Protein AF-A0A3D5VCU4-F1 (afdb_monomer)

Solvent-accessible surface area (backbone atoms only — not comparable to full-atom values): 13971 Å² total; per-residue (Å²): 112,72,67,62,52,52,52,50,52,54,56,55,57,62,71,76,66,79,78,49,64,83,42,97,85,42,53,58,38,74,48,71,32,45,33,72,67,22,49,75,59,75,72,42,60,50,18,47,70,82,64,85,80,72,55,58,75,14,35,11,47,51,47,65,53,83,53,76,45,77,50,71,52,77,46,78,54,74,47,79,48,79,52,101,89,47,69,33,55,25,77,38,75,40,63,43,30,40,23,40,36,43,50,55,90,55,37,26,41,34,41,34,38,20,34,30,33,34,30,48,44,44,41,74,46,83,46,76,49,68,50,100,84,69,52,75,44,48,31,39,42,37,43,37,35,46,31,41,29,34,35,39,32,47,34,38,13,38,51,45,97,84,52,18,35,15,38,26,48,30,37,38,44,32,42,38,38,41,38,41,36,39,46,50,80,57,102,59,88,57,48,43,40,36,38,40,34,42,32,47,35,69,40,46,33,38,17,37,25,45,76,57,94,52,37,23,34,14,39,23,42,33,52,60,28,62,18,24,39,44,37,40,39,41,52,75,49,91,90,66,66,70,49,72,50,78,39,86,64,76,43,72,48,70,59,44,80,46,78,34,73,34,75,57,88,71,135

Sequence (267 aa):
MKIKMILLLTCLATLLGANSIFSYQGLPMANYGYDVYSVGMGSSGSADFFRINTNYTNPAVATNINKVIFSTSLAFGYQWYESENNSYRDDGLTFPYFTFAFPINNHKFGFSFNTYLSGNLESSVDKSWEDQQGNSYNFVETSKISSNIYRADIFYAYKNPIVNFGIAGNYYLGHRTSYWETEFEEELLNNKYESEKEFKNPGLTVGLSKKWDKISVGLSYAIKTDLNGEYSFKYNHEPYEDIIGEDSKLFTVPARYNASLTYKINE

Nearest PDB structures (foldseek):
  6i7s-assembly1_G  TM=3.243E-01  e=6.946E-02  Homo sapiens
  6i7s-assembly2_H  TM=3.162E-01  e=1.290E-01  Homo sapiens
  3qlb-assembly1_A  TM=3.083E-01  e=9.089E-01  Pseudomonas fluorescens
  3qlb-assembly2_B  TM=3.085E-01  e=3.288E+00  Pseudomonas fluorescens
  6zm1-assembly1_B  TM=2.924E-01  e=2.356E+00  Bacteroides thetaiotaomicron VPI-5482

Secondary structure (DSSP, 8-state):
-HHHHHHHHHHHHHHT----TTSTT--SEE-TT--HHHHHTTS--TT-SS------SSGGGGGG--S-EEEEEEE--EEEEEETTEEEEEE--EEEEEEEEEEETTEEEEEEEEEEEEEEEEEEEEEEEE-TTS-EEEEEEEEEEEEEEEEEEEEEEE--SS-EEEEEEEEEEEEEEEEEEEEESSSS--EEEEEEEEEEEEEEEEEEEEEETTEEEEEEEE--EEEEEEEEEEESSTT---EEEEEEEEEEEPPEEEEEEEE----

Structure (mmCIF, N/CA/C/O backbone):
data_AF-A0A3D5VCU4-F1
#
_entry.id   AF-A0A3D5VCU4-F1
#
loop_
_atom_site.group_PDB
_atom_site.id
_atom_site.type_symbol
_atom_site.label_atom_id
_atom_site.label_alt_id
_atom_site.label_comp_id
_atom_site.label_asym_id
_atom_site.label_entity_id
_atom_site.label_seq_id
_atom_site.pdbx_PDB_ins_code
_atom_site.Cartn_x
_atom_site.Cartn_y
_atom_site.Cartn_z
_atom_site.occupancy
_atom_site.B_iso_or_equiv
_atom_site.auth_seq_id
_atom_site.auth_comp_id
_atom_site.auth_asym_id
_atom_site.auth_atom_id
_atom_site.pdbx_PDB_model_num
ATOM 1 N N . MET A 1 1 ? 1.877 28.081 24.795 1.00 51.22 1 MET A N 1
ATOM 2 C CA . MET A 1 1 ? 3.058 27.204 24.603 1.00 51.22 1 MET A CA 1
ATOM 3 C C . MET A 1 1 ? 2.696 25.842 24.003 1.00 51.22 1 MET A C 1
ATOM 5 O O . MET A 1 1 ? 3.266 25.493 22.983 1.00 51.22 1 MET A O 1
ATOM 9 N N . LYS A 1 2 ? 1.701 25.118 24.548 1.00 55.91 2 LYS A N 1
ATOM 10 C CA . LYS A 1 2 ? 1.285 23.779 24.071 1.00 55.91 2 LYS A CA 1
ATOM 11 C C . LYS A 1 2 ? 0.894 23.710 22.579 1.00 55.91 2 LYS A C 1
ATOM 13 O O . LYS A 1 2 ? 1.370 22.831 21.878 1.00 55.91 2 LYS A O 1
ATOM 18 N N . ILE A 1 3 ? 0.120 24.679 22.075 1.00 71.06 3 ILE A N 1
ATOM 19 C CA . ILE A 1 3 ? -0.305 24.734 20.657 1.00 71.06 3 ILE A CA 1
ATOM 20 C C . ILE A 1 3 ? 0.879 24.944 19.700 1.00 71.06 3 ILE A C 1
ATOM 22 O O . ILE A 1 3 ? 0.951 24.291 18.667 1.00 71.06 3 ILE A O 1
ATOM 26 N N . LYS A 1 4 ? 1.844 25.800 20.067 1.00 74.06 4 LYS A N 1
ATOM 27 C CA . LYS A 1 4 ? 3.036 26.067 19.244 1.00 74.06 4 LYS A CA 1
ATOM 28 C C . LYS A 1 4 ? 3.923 24.824 19.101 1.00 74.06 4 LYS A C 1
ATOM 30 O O . LYS A 1 4 ? 4.483 24.601 18.039 1.00 74.06 4 LYS A O 1
ATOM 35 N N . MET A 1 5 ? 4.013 24.008 20.152 1.00 73.25 5 MET A N 1
ATOM 36 C CA . MET A 1 5 ? 4.790 22.766 20.144 1.00 73.25 5 MET A CA 1
ATOM 37 C C . MET A 1 5 ? 4.110 21.661 19.324 1.00 73.25 5 MET A C 1
ATOM 39 O O . MET A 1 5 ? 4.791 20.944 18.602 1.00 73.25 5 MET A O 1
ATOM 43 N N . ILE A 1 6 ? 2.775 21.562 19.386 1.00 74.31 6 ILE A N 1
ATOM 44 C CA . ILE A 1 6 ? 1.999 20.647 18.533 1.00 74.31 6 ILE A CA 1
ATOM 45 C C . ILE A 1 6 ? 2.172 21.034 17.062 1.00 74.31 6 ILE A C 1
ATOM 47 O O . ILE A 1 6 ? 2.523 20.172 16.269 1.00 74.31 6 ILE A O 1
ATOM 51 N N . LEU A 1 7 ? 2.027 22.324 16.729 1.00 73.62 7 LEU A N 1
ATOM 52 C CA . LEU A 1 7 ? 2.245 22.849 15.375 1.00 73.62 7 LEU A CA 1
ATOM 53 C C . LEU A 1 7 ? 3.655 22.545 14.854 1.00 73.62 7 LEU A C 1
ATOM 55 O O . LEU A 1 7 ? 3.795 22.052 13.737 1.00 73.62 7 LEU A O 1
ATOM 59 N N . LEU A 1 8 ? 4.682 22.771 15.678 1.00 77.38 8 LEU A N 1
ATOM 60 C CA . LEU A 1 8 ? 6.072 22.471 15.334 1.00 77.38 8 LEU A CA 1
ATOM 61 C C . LEU A 1 8 ? 6.286 20.973 15.059 1.00 77.38 8 LEU A C 1
ATOM 63 O O . LEU A 1 8 ? 6.931 20.624 14.075 1.00 77.38 8 LEU A O 1
ATOM 67 N N . LEU A 1 9 ? 5.711 20.092 15.886 1.00 71.69 9 LEU A N 1
ATOM 68 C CA . LEU A 1 9 ? 5.793 18.640 15.703 1.00 71.69 9 LEU A CA 1
ATOM 69 C C . LEU A 1 9 ? 5.052 18.168 14.442 1.00 71.69 9 LEU A C 1
ATOM 71 O O . LEU A 1 9 ? 5.566 17.303 13.738 1.00 71.69 9 LEU A O 1
ATOM 75 N N . THR A 1 10 ? 3.899 18.757 14.106 1.00 65.12 10 THR A N 1
ATOM 76 C CA . THR A 1 10 ? 3.212 18.475 12.833 1.00 65.12 10 THR A CA 1
ATOM 77 C C . THR A 1 10 ? 4.006 18.953 11.617 1.00 65.12 10 THR A C 1
ATOM 79 O O . THR A 1 10 ? 4.096 18.209 10.647 1.00 65.12 10 THR A O 1
ATOM 82 N N . CYS A 1 11 ? 4.643 20.130 11.669 1.00 66.25 11 CYS A N 1
ATOM 83 C CA . CYS A 1 11 ? 5.481 20.620 10.566 1.00 66.25 11 CYS A CA 1
ATOM 84 C C . CYS A 1 11 ? 6.763 19.788 10.379 1.00 66.25 11 CYS A C 1
ATOM 86 O O . CYS A 1 11 ? 7.216 19.579 9.256 1.00 66.25 11 CYS A O 1
ATOM 88 N N . LEU A 1 12 ? 7.350 19.281 11.468 1.00 64.38 12 LEU A N 1
ATOM 89 C CA . LEU A 1 12 ? 8.498 18.368 11.402 1.00 64.38 12 LEU A CA 1
ATOM 90 C C . LEU A 1 12 ? 8.113 17.003 10.817 1.00 64.38 12 LEU A C 1
ATOM 92 O O . LEU A 1 12 ? 8.888 16.430 10.057 1.00 64.38 12 LEU A O 1
ATOM 96 N N . ALA A 1 13 ? 6.910 16.502 11.114 1.00 58.88 13 ALA A N 1
ATOM 97 C CA . ALA A 1 13 ? 6.418 15.245 10.554 1.00 58.88 13 ALA A CA 1
ATOM 98 C C . ALA A 1 13 ? 6.207 15.318 9.029 1.00 58.88 13 ALA A C 1
ATOM 100 O O . ALA A 1 13 ? 6.479 14.342 8.335 1.00 58.88 13 ALA A O 1
ATOM 101 N N . THR A 1 14 ? 5.791 16.472 8.490 1.00 54.41 14 THR A N 1
ATOM 102 C CA . THR A 1 14 ? 5.614 16.654 7.036 1.00 54.41 14 THR A CA 1
ATOM 103 C C . THR A 1 14 ? 6.932 16.705 6.259 1.00 54.41 14 THR A C 1
ATOM 105 O O . THR A 1 14 ? 6.954 16.345 5.087 1.00 54.41 14 THR A O 1
ATOM 108 N N . LEU A 1 15 ? 8.044 17.096 6.896 1.00 51.06 15 LEU A N 1
ATOM 109 C CA . LEU A 1 15 ? 9.362 17.180 6.247 1.00 51.06 15 LEU A CA 1
ATOM 110 C C . LEU A 1 15 ? 10.026 15.809 6.022 1.00 51.06 15 LEU A C 1
ATOM 112 O O . LEU A 1 15 ? 10.950 15.704 5.224 1.00 51.06 15 LEU A O 1
ATOM 116 N N . LEU A 1 16 ? 9.562 14.756 6.703 1.00 49.56 16 LEU A N 1
ATOM 117 C CA . LEU A 1 16 ? 10.152 13.411 6.646 1.00 49.56 16 LEU A CA 1
ATOM 118 C C . LEU A 1 16 ? 9.443 12.465 5.654 1.00 49.56 16 LEU A C 1
ATOM 120 O O . LEU A 1 16 ? 9.808 11.296 5.568 1.00 49.56 16 LEU A O 1
ATOM 124 N N . GLY A 1 17 ? 8.432 12.947 4.922 1.00 47.56 17 GLY A N 1
ATOM 125 C CA . GLY A 1 17 ? 7.557 12.137 4.061 1.00 47.56 17 GLY A CA 1
ATOM 126 C C . GLY A 1 17 ? 7.716 12.355 2.552 1.00 47.56 17 GLY A C 1
ATOM 127 O O . GLY A 1 17 ? 6.753 12.134 1.820 1.00 47.56 17 GLY A O 1
ATOM 128 N N . ALA A 1 18 ? 8.869 12.827 2.070 1.00 47.75 18 ALA A N 1
ATOM 129 C CA . ALA A 1 18 ? 9.072 13.056 0.638 1.00 47.75 18 ALA A CA 1
ATOM 130 C C . ALA A 1 18 ? 9.262 11.725 -0.117 1.00 47.75 18 ALA A C 1
ATOM 132 O O . ALA A 1 18 ? 10.259 11.030 0.075 1.00 47.75 18 ALA A O 1
ATOM 133 N N . ASN A 1 19 ? 8.313 11.383 -0.992 1.00 53.00 19 ASN A N 1
ATOM 134 C CA . ASN A 1 19 ? 8.472 10.311 -1.976 1.00 53.00 19 ASN A CA 1
ATOM 135 C C . ASN A 1 19 ? 9.117 10.903 -3.238 1.00 53.00 19 ASN A C 1
ATOM 137 O O . ASN A 1 19 ? 8.682 11.952 -3.710 1.00 53.00 19 ASN A O 1
ATOM 141 N N . SER A 1 20 ? 10.148 10.248 -3.780 1.00 51.31 20 SER A N 1
ATOM 142 C CA . SER A 1 20 ? 10.769 10.646 -5.049 1.00 51.31 20 SER A CA 1
ATOM 143 C C . SER A 1 20 ? 10.462 9.622 -6.130 1.00 51.31 20 SER A C 1
ATOM 145 O O . SER A 1 20 ? 10.830 8.449 -6.001 1.00 51.31 20 SER A O 1
ATOM 147 N N . ILE A 1 21 ? 9.859 10.106 -7.216 1.00 54.44 21 ILE A N 1
ATOM 148 C CA . ILE A 1 21 ? 9.622 9.349 -8.449 1.00 54.44 21 ILE A CA 1
ATOM 149 C C . ILE A 1 21 ? 10.935 8.904 -9.120 1.00 54.44 21 ILE A C 1
ATOM 151 O O . ILE A 1 21 ? 10.935 7.968 -9.906 1.00 54.44 21 ILE A O 1
ATOM 155 N N . PHE A 1 22 ? 12.059 9.552 -8.782 1.00 52.66 22 PHE A N 1
ATOM 156 C CA . PHE A 1 22 ? 13.381 9.312 -9.371 1.00 52.66 22 PHE A CA 1
ATOM 157 C C . PHE A 1 22 ? 14.240 8.319 -8.582 1.00 52.66 22 PHE A C 1
ATOM 159 O O . PHE A 1 22 ? 15.391 8.075 -8.941 1.00 52.66 22 PHE A O 1
ATOM 166 N N . SER A 1 23 ? 13.747 7.772 -7.466 1.00 49.41 23 SER A N 1
ATOM 167 C CA . SER A 1 23 ? 14.533 6.768 -6.747 1.00 49.41 23 SER A CA 1
ATOM 168 C C . SER A 1 23 ? 14.489 5.434 -7.493 1.00 49.41 23 SER A C 1
ATOM 170 O O . SER A 1 23 ? 13.432 4.976 -7.907 1.00 49.41 23 SER A O 1
ATOM 172 N N . TYR A 1 24 ? 15.642 4.773 -7.630 1.00 38.69 24 TYR A N 1
ATOM 173 C CA . TYR A 1 24 ? 15.793 3.500 -8.357 1.00 38.69 24 TYR A CA 1
ATOM 174 C C . TYR A 1 24 ? 14.827 2.389 -7.867 1.00 38.69 24 TYR A C 1
ATOM 176 O O . TYR A 1 24 ? 14.436 1.478 -8.604 1.00 38.69 24 TYR A O 1
ATOM 184 N N . GLN A 1 25 ? 14.398 2.491 -6.604 1.00 47.53 25 GLN A N 1
ATOM 185 C CA . GLN A 1 25 ? 13.430 1.607 -5.948 1.00 47.53 25 GLN A CA 1
ATOM 186 C C . GLN A 1 25 ? 12.044 2.246 -5.740 1.00 47.53 25 GLN A C 1
ATOM 188 O O . GLN A 1 25 ? 11.140 1.569 -5.253 1.00 47.53 25 GLN A O 1
ATOM 193 N N . GLY A 1 26 ? 11.876 3.528 -6.063 1.00 53.31 26 GLY A N 1
ATOM 194 C CA . GLY A 1 26 ? 10.681 4.305 -5.762 1.00 53.31 26 GLY A CA 1
ATOM 195 C C . GLY A 1 26 ? 9.563 4.025 -6.733 1.00 53.31 26 GLY A C 1
ATOM 196 O O . GLY A 1 26 ? 9.740 4.107 -7.944 1.00 53.31 26 GLY A O 1
ATOM 197 N N . LEU A 1 27 ? 8.397 3.736 -6.175 1.00 61.47 27 LEU A N 1
ATOM 198 C CA . LEU A 1 27 ? 7.156 3.857 -6.912 1.00 61.47 27 LEU A CA 1
ATOM 199 C C . LEU A 1 27 ? 6.615 5.283 -6.700 1.00 61.47 27 LEU A C 1
ATOM 201 O O . LEU A 1 27 ? 6.661 5.766 -5.565 1.00 61.47 27 LEU A O 1
ATOM 205 N N . PRO A 1 28 ? 6.145 5.966 -7.759 1.00 55.44 28 PRO A N 1
ATOM 206 C CA . PRO A 1 28 ? 5.711 7.362 -7.740 1.00 55.44 28 PRO A CA 1
ATOM 207 C C . PRO A 1 28 ? 4.660 7.663 -6.677 1.00 55.44 28 PRO A C 1
ATOM 209 O O . PRO A 1 28 ? 4.741 8.677 -5.986 1.00 55.44 28 PRO A O 1
ATOM 212 N N . MET A 1 29 ? 3.697 6.755 -6.503 1.00 65.81 29 MET A N 1
ATOM 213 C CA . MET A 1 29 ? 2.607 6.919 -5.557 1.00 65.81 29 MET A CA 1
ATOM 214 C C . MET A 1 29 ? 2.616 5.821 -4.501 1.00 65.81 29 MET A C 1
ATOM 216 O O . MET A 1 29 ? 2.250 4.669 -4.742 1.00 65.81 29 MET A O 1
ATOM 220 N N . ALA A 1 30 ? 2.955 6.210 -3.276 1.00 66.19 30 ALA A N 1
ATOM 221 C CA . ALA A 1 30 ? 2.731 5.384 -2.104 1.00 66.19 30 ALA A CA 1
ATOM 222 C C . ALA A 1 30 ? 1.373 5.721 -1.477 1.00 66.19 30 ALA A C 1
ATOM 224 O O . ALA A 1 30 ? 1.251 6.649 -0.681 1.00 66.19 30 ALA A O 1
ATOM 225 N N . ASN A 1 31 ? 0.343 4.944 -1.820 1.00 63.97 31 ASN A N 1
ATOM 226 C CA . ASN A 1 31 ? -0.992 5.102 -1.236 1.00 63.97 31 ASN A CA 1
ATOM 227 C C . ASN A 1 31 ? -1.095 4.473 0.161 1.00 63.97 31 ASN A C 1
ATOM 229 O O . ASN A 1 31 ? -2.055 4.739 0.880 1.00 63.97 31 ASN A O 1
ATOM 233 N N . TYR A 1 32 ? -0.124 3.638 0.565 1.00 65.50 32 TYR A N 1
ATOM 234 C CA . TYR A 1 32 ? -0.010 3.009 1.892 1.00 65.50 32 TYR A CA 1
ATOM 235 C C . TYR A 1 32 ? -1.280 2.268 2.368 1.00 65.50 32 TYR A C 1
ATOM 237 O O . TYR A 1 32 ? -1.379 1.887 3.541 1.00 65.50 32 TYR A O 1
ATOM 245 N N . GLY A 1 33 ? -2.230 2.009 1.467 1.00 57.03 33 GLY A N 1
ATOM 246 C CA . GLY A 1 33 ? -3.551 1.483 1.788 1.00 57.03 33 GLY A CA 1
ATOM 247 C C . GLY A 1 33 ? -4.452 2.437 2.569 1.00 57.03 33 GLY A C 1
ATOM 248 O O . GLY A 1 33 ? -5.229 1.979 3.404 1.00 57.03 33 GLY A O 1
ATOM 249 N N . TYR A 1 34 ? -4.337 3.744 2.338 1.00 69.06 34 TYR A N 1
ATOM 250 C CA . TYR A 1 34 ? -5.284 4.736 2.841 1.00 69.06 34 TYR A CA 1
ATOM 251 C C . TYR A 1 34 ? -6.583 4.735 2.018 1.00 69.06 34 TYR A C 1
ATOM 253 O O . TYR A 1 34 ? -6.576 4.480 0.815 1.00 69.06 34 TYR A O 1
ATOM 261 N N . ASP A 1 35 ? -7.719 5.017 2.666 1.00 75.00 35 ASP A N 1
ATOM 262 C CA . ASP A 1 35 ? -8.930 5.423 1.942 1.00 75.00 35 ASP A CA 1
ATOM 263 C C . ASP A 1 35 ? -8.817 6.885 1.479 1.00 75.00 35 ASP A C 1
ATOM 265 O O . ASP A 1 35 ? -7.961 7.646 1.932 1.00 75.00 35 ASP A O 1
ATOM 269 N N . VAL A 1 36 ? -9.724 7.300 0.593 1.00 77.38 36 VAL A N 1
ATOM 270 C CA . VAL A 1 36 ? -9.773 8.680 0.076 1.00 77.38 36 VAL A CA 1
ATOM 271 C C . VAL A 1 36 ? -9.937 9.724 1.179 1.00 77.38 36 VAL A C 1
ATOM 273 O O . VAL A 1 36 ? -9.424 10.831 1.048 1.00 77.38 36 VAL A O 1
ATOM 276 N N . TYR A 1 37 ? -10.611 9.387 2.280 1.00 78.81 37 TYR A N 1
ATOM 277 C CA . TYR A 1 37 ? -10.770 10.304 3.406 1.00 78.81 37 TYR A CA 1
ATOM 278 C C . TYR A 1 37 ? -9.419 10.563 4.085 1.00 78.81 37 TYR A C 1
ATOM 280 O O . TYR A 1 37 ? -9.027 11.712 4.270 1.00 78.81 37 TYR A O 1
ATOM 288 N N . SER A 1 38 ? -8.658 9.506 4.363 1.00 78.81 38 SER A N 1
ATOM 289 C CA . SER A 1 38 ? -7.300 9.591 4.887 1.00 78.81 38 SER A CA 1
ATOM 290 C C . SER A 1 38 ? -6.358 10.323 3.939 1.00 78.81 38 SER A C 1
ATOM 292 O O . SER A 1 38 ? -5.600 11.181 4.391 1.00 78.81 38 SER A O 1
ATOM 294 N N . VAL A 1 39 ? -6.427 10.038 2.635 1.00 77.56 39 VAL A N 1
ATOM 295 C CA . VAL A 1 39 ? -5.640 10.754 1.617 1.00 77.56 39 VAL A CA 1
ATOM 296 C C . VAL A 1 39 ? -5.977 12.249 1.632 1.00 77.56 39 VAL A C 1
ATOM 298 O O . VAL A 1 39 ? -5.067 13.070 1.726 1.00 77.56 39 VAL A O 1
ATOM 301 N N . GLY A 1 40 ? -7.264 12.611 1.651 1.00 76.50 40 GLY A N 1
ATOM 302 C CA . GLY A 1 40 ? -7.724 14.001 1.738 1.00 76.50 40 GLY A CA 1
ATOM 303 C C . GLY A 1 40 ? -7.300 14.723 3.023 1.00 76.50 40 GLY A C 1
ATOM 304 O O . GLY A 1 40 ? -7.164 15.943 3.028 1.00 76.50 40 GLY A O 1
ATOM 305 N N . MET A 1 41 ? -7.019 13.982 4.097 1.00 77.88 41 MET A N 1
ATOM 306 C CA . MET A 1 41 ? -6.462 14.509 5.348 1.00 77.88 41 MET A CA 1
ATOM 307 C C . MET A 1 41 ? -4.925 14.468 5.403 1.00 77.88 41 MET A C 1
ATOM 309 O O . MET A 1 41 ? -4.345 14.471 6.494 1.00 77.88 41 MET A O 1
ATOM 313 N N . GLY A 1 42 ? -4.249 14.384 4.255 1.00 75.56 42 GLY A N 1
ATOM 314 C CA . GLY A 1 42 ? -2.788 14.331 4.191 1.00 75.56 42 GLY A CA 1
ATOM 315 C C . GLY A 1 42 ? -2.218 13.001 4.687 1.00 75.56 42 GLY A C 1
ATOM 316 O O . GLY A 1 42 ? -1.229 12.986 5.413 1.00 75.56 42 GLY A O 1
ATOM 317 N N . SER A 1 43 ? -2.858 11.883 4.331 1.00 76.06 43 SER A N 1
ATOM 318 C CA . SER A 1 43 ? -2.477 10.526 4.765 1.00 76.06 43 SER A CA 1
ATOM 319 C C . SER A 1 43 ? -2.515 10.322 6.287 1.00 76.06 43 SER A C 1
ATOM 321 O O . SER A 1 43 ? -1.734 9.558 6.857 1.00 76.06 43 SER A O 1
ATOM 323 N N . SER A 1 44 ? -3.446 11.000 6.962 1.00 75.62 44 SER A N 1
ATOM 324 C CA . SER A 1 44 ? -3.720 10.824 8.392 1.00 75.62 44 SER A CA 1
ATOM 325 C C . SER A 1 44 ? -5.014 10.024 8.617 1.00 75.62 44 SER A C 1
ATOM 327 O O . SER A 1 44 ? -5.709 9.654 7.675 1.00 75.62 44 SER A O 1
ATOM 329 N N . GLY A 1 45 ? -5.336 9.670 9.865 1.00 74.31 45 GLY A N 1
ATOM 330 C CA . GLY A 1 45 ? -6.581 8.944 10.190 1.00 74.31 45 GLY A CA 1
ATOM 331 C C . GLY A 1 45 ? -6.405 7.580 10.865 1.00 74.31 45 GLY A C 1
ATOM 332 O O . GLY A 1 45 ? -7.389 6.922 11.209 1.00 74.31 45 GLY A O 1
ATOM 333 N N . SER A 1 46 ? -5.167 7.173 11.162 1.00 79.88 46 SER A N 1
ATOM 334 C CA . SER A 1 46 ? -4.845 5.942 11.914 1.00 79.88 46 SER A CA 1
ATOM 335 C C . SER A 1 46 ? -5.372 5.920 13.370 1.00 79.88 46 SER A C 1
ATOM 337 O O . SER A 1 46 ? -5.312 4.879 14.030 1.00 79.88 46 SER A O 1
ATOM 339 N N . ALA A 1 47 ? -5.920 7.042 13.857 1.00 83.38 47 ALA A N 1
ATOM 340 C CA . ALA A 1 47 ? -6.614 7.194 15.140 1.00 83.38 47 ALA A CA 1
ATOM 341 C C . ALA A 1 47 ? -7.992 7.854 15.001 1.00 83.38 47 ALA A C 1
ATOM 343 O O . ALA A 1 47 ? -8.589 8.207 16.017 1.00 83.38 47 ALA A O 1
ATOM 344 N N . ASP A 1 48 ? -8.505 8.058 13.787 1.00 82.44 48 ASP A N 1
ATOM 345 C CA . ASP A 1 48 ? -9.765 8.771 13.609 1.00 82.44 48 ASP A CA 1
ATOM 346 C C . ASP A 1 48 ? -10.953 7.823 13.835 1.00 82.44 48 ASP A C 1
ATOM 348 O O . ASP A 1 48 ? -11.259 6.976 12.998 1.00 82.44 48 ASP A O 1
ATOM 352 N N . PHE A 1 49 ? -11.607 7.964 14.992 1.00 80.06 49 PHE A N 1
ATOM 353 C CA . PHE A 1 49 ? -12.855 7.276 15.354 1.00 80.06 49 PHE A CA 1
ATOM 354 C C . PHE A 1 49 ? -14.107 8.100 15.017 1.00 80.06 49 PHE A C 1
ATOM 356 O O . PHE A 1 49 ? -15.207 7.779 15.467 1.00 80.06 49 PHE A O 1
ATOM 363 N N . PHE A 1 50 ? -13.960 9.217 14.318 1.00 76.62 50 PHE A N 1
ATOM 364 C CA . PHE A 1 50 ? -15.065 10.080 13.913 1.00 76.62 50 PHE A CA 1
ATOM 365 C C . PHE A 1 50 ? -15.412 9.894 12.432 1.00 76.62 50 PHE A C 1
ATOM 367 O O . PHE A 1 50 ? -16.470 10.344 12.000 1.00 76.62 50 PHE A O 1
ATOM 374 N N . ARG A 1 51 ? -14.577 9.164 11.681 1.00 76.56 51 ARG A N 1
ATOM 375 C CA . ARG A 1 51 ? -14.835 8.793 10.287 1.00 76.56 51 ARG A CA 1
ATOM 376 C C . ARG A 1 51 ? -15.860 7.670 10.128 1.00 76.56 51 ARG A C 1
ATOM 378 O O . ARG A 1 51 ? -16.003 6.795 10.986 1.00 76.56 51 ARG A O 1
ATOM 385 N N . ILE A 1 52 ? -16.510 7.687 8.966 1.00 71.19 52 ILE A N 1
ATOM 386 C CA . ILE A 1 52 ? -17.424 6.642 8.484 1.00 71.19 52 ILE A CA 1
ATOM 387 C C . ILE A 1 52 ? -16.678 5.620 7.605 1.00 71.19 52 ILE A C 1
ATOM 389 O O . ILE A 1 52 ? -17.084 4.462 7.544 1.00 71.19 52 ILE A O 1
ATOM 393 N N . ASN A 1 53 ? -15.574 6.020 6.961 1.00 70.62 53 ASN A N 1
ATOM 394 C CA . ASN A 1 53 ? -14.830 5.162 6.040 1.00 70.62 53 ASN A CA 1
ATOM 395 C C . ASN A 1 53 ? -14.169 3.958 6.730 1.00 70.62 53 ASN A C 1
ATOM 397 O O . ASN A 1 53 ? -13.818 3.996 7.916 1.00 70.62 53 ASN A O 1
ATOM 401 N N . THR A 1 54 ? -13.995 2.889 5.945 1.00 66.25 54 THR A N 1
ATOM 402 C CA . THR A 1 54 ? -13.675 1.545 6.442 1.00 66.25 54 THR A CA 1
ATOM 403 C C . THR A 1 54 ? -12.369 0.940 5.941 1.00 66.25 54 THR A C 1
ATOM 405 O O . THR A 1 54 ? -12.175 -0.267 6.089 1.00 66.25 54 THR A O 1
ATOM 408 N N . ASN A 1 55 ? -11.460 1.731 5.359 1.00 64.19 55 ASN A N 1
ATOM 409 C CA . ASN A 1 55 ? -10.106 1.244 5.098 1.00 64.19 55 ASN A CA 1
ATOM 410 C C . ASN A 1 55 ? -9.166 1.689 6.217 1.00 64.19 55 ASN A C 1
ATOM 412 O O . ASN A 1 55 ? -9.000 2.880 6.503 1.00 64.19 55 ASN A O 1
ATOM 416 N N . TYR A 1 56 ? -8.563 0.716 6.886 1.00 69.06 56 TYR A N 1
ATOM 417 C CA . TYR A 1 56 ? -7.853 0.954 8.128 1.00 69.06 56 TYR A CA 1
ATOM 418 C C . TYR A 1 56 ? -6.389 0.563 7.992 1.00 69.06 56 TYR A C 1
ATOM 420 O O . TYR A 1 56 ? -6.035 -0.611 8.004 1.00 69.06 56 TYR A O 1
ATOM 428 N N . THR A 1 57 ? -5.508 1.558 7.990 1.00 81.94 57 THR A N 1
ATOM 429 C CA . THR A 1 57 ? -4.089 1.336 8.304 1.00 81.94 57 THR A CA 1
ATOM 430 C C . THR A 1 57 ? -3.900 0.771 9.711 1.00 81.94 57 THR A C 1
ATOM 432 O O . THR A 1 57 ? -2.997 -0.029 9.938 1.00 81.94 57 THR A O 1
ATOM 435 N N . ASN A 1 58 ? -4.777 1.153 10.645 1.00 89.50 58 ASN A N 1
ATOM 436 C CA . ASN A 1 58 ? -4.858 0.609 11.995 1.00 89.50 58 ASN A CA 1
ATOM 437 C C . ASN A 1 58 ? -6.150 -0.214 12.168 1.00 89.50 58 ASN A C 1
ATOM 439 O O . ASN A 1 58 ? -7.205 0.386 12.404 1.00 89.50 58 ASN A O 1
ATOM 443 N N . PRO A 1 59 ? -6.098 -1.561 12.133 1.00 91.88 59 PRO A N 1
ATOM 444 C CA . PRO A 1 59 ? -7.298 -2.399 12.202 1.00 91.88 59 PRO A CA 1
ATOM 445 C C . PRO A 1 59 ? -8.129 -2.177 13.475 1.00 91.88 59 PRO A C 1
ATOM 447 O O . PRO A 1 59 ? -9.338 -2.387 13.460 1.00 91.88 59 PRO A O 1
ATOM 450 N N . ALA A 1 60 ? -7.539 -1.687 14.573 1.00 93.00 60 ALA A N 1
ATOM 451 C CA . ALA A 1 60 ? -8.276 -1.435 15.813 1.00 93.00 60 ALA A CA 1
ATOM 452 C C . ALA A 1 60 ? -9.312 -0.302 15.690 1.00 93.00 60 ALA A C 1
ATOM 454 O O . ALA A 1 60 ? -10.287 -0.275 16.446 1.00 93.00 60 ALA A O 1
ATOM 455 N N . VAL A 1 61 ? -9.145 0.614 14.730 1.00 90.00 61 VAL A N 1
ATOM 456 C CA . VAL A 1 61 ? -10.093 1.715 14.480 1.00 90.00 61 VAL A CA 1
ATOM 457 C C . VAL A 1 61 ? -11.441 1.192 13.963 1.00 90.00 61 VAL A C 1
ATOM 459 O O . VAL A 1 61 ? -12.476 1.812 14.215 1.00 90.00 61 VAL A O 1
ATOM 462 N N . ALA A 1 62 ? -11.473 -0.007 13.367 1.00 90.50 62 ALA A N 1
ATOM 463 C CA . ALA A 1 62 ? -12.709 -0.660 12.931 1.00 90.50 62 ALA A CA 1
ATOM 464 C C . ALA A 1 62 ? -13.713 -0.893 14.078 1.00 90.50 62 ALA A C 1
ATOM 466 O O . ALA A 1 62 ? -14.904 -1.081 13.838 1.00 90.50 62 ALA A O 1
ATOM 467 N N . THR A 1 63 ? -13.281 -0.823 15.344 1.00 90.94 63 THR A N 1
ATOM 468 C CA . THR A 1 63 ? -14.166 -0.884 16.524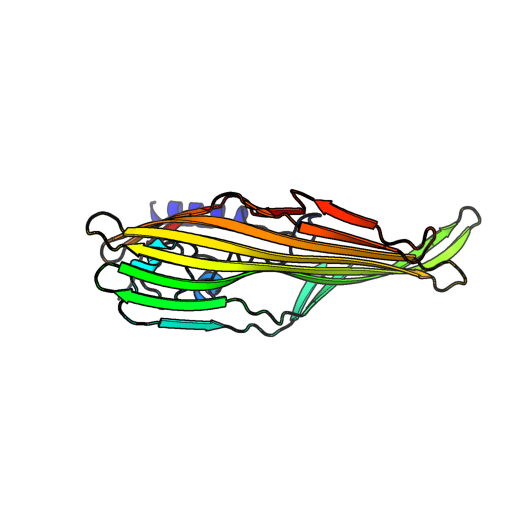 1.00 90.94 63 THR A CA 1
ATOM 469 C C . THR A 1 63 ? -15.223 0.218 16.595 1.00 90.94 63 THR A C 1
ATOM 471 O O . THR A 1 63 ? -16.196 0.063 17.340 1.00 90.94 63 THR A O 1
ATOM 474 N N . ASN A 1 64 ? -15.082 1.292 15.812 1.00 86.81 64 ASN A N 1
ATOM 475 C CA . ASN A 1 64 ? -16.105 2.327 15.681 1.00 86.81 64 ASN A CA 1
ATOM 476 C C . ASN A 1 64 ? -17.323 1.892 14.845 1.00 86.81 64 ASN A C 1
ATOM 478 O O . ASN A 1 64 ? -18.394 2.484 14.958 1.00 86.81 64 ASN A O 1
ATOM 482 N N . ILE A 1 65 ? -17.178 0.855 14.020 1.00 86.88 65 ILE A N 1
ATOM 483 C CA . ILE A 1 65 ? -18.229 0.396 13.113 1.00 86.88 65 ILE A CA 1
ATOM 484 C C . ILE A 1 65 ? -19.373 -0.235 13.914 1.00 86.88 65 ILE A C 1
ATOM 486 O O . ILE A 1 65 ? -19.186 -1.202 14.655 1.00 86.88 65 ILE A O 1
ATOM 490 N N . ASN A 1 66 ? -20.584 0.283 13.737 1.00 88.25 66 ASN A N 1
ATOM 491 C CA . ASN A 1 66 ? -21.802 -0.223 14.377 1.00 88.25 66 ASN A CA 1
ATOM 492 C C . ASN A 1 66 ? -22.858 -0.730 13.382 1.00 88.25 66 ASN A C 1
ATOM 494 O O . ASN A 1 66 ? -23.900 -1.223 13.807 1.00 88.25 66 ASN A O 1
ATOM 498 N N . LYS A 1 67 ? -22.585 -0.646 12.078 1.00 90.50 67 LYS A N 1
ATOM 499 C CA . LYS A 1 67 ? -23.434 -1.152 10.993 1.00 90.50 67 LYS A CA 1
ATOM 500 C C . LYS A 1 67 ? -22.587 -1.925 9.991 1.00 90.50 67 LYS A C 1
ATOM 502 O O . LYS A 1 67 ? -21.372 -1.773 9.981 1.00 90.50 67 LYS A O 1
ATOM 507 N N . VAL A 1 68 ? -23.219 -2.737 9.152 1.00 91.75 68 VAL A N 1
ATOM 508 C CA . VAL A 1 68 ? -22.538 -3.271 7.967 1.00 91.75 68 VAL A CA 1
ATOM 509 C C . VAL A 1 68 ? -22.213 -2.096 7.050 1.00 91.75 68 VAL A C 1
ATOM 511 O O . VAL A 1 68 ? -23.091 -1.282 6.767 1.00 91.75 68 VAL A O 1
ATOM 514 N N . ILE A 1 69 ? -20.955 -1.982 6.638 1.00 89.19 69 ILE A N 1
ATOM 515 C CA . ILE A 1 69 ? -20.481 -0.903 5.778 1.00 89.19 69 ILE A CA 1
ATOM 516 C C . ILE A 1 69 ? -19.807 -1.510 4.558 1.00 89.19 69 ILE A C 1
ATOM 518 O O . ILE A 1 69 ? -19.038 -2.467 4.650 1.00 89.19 69 ILE A O 1
ATOM 522 N N . PHE A 1 70 ? -20.095 -0.893 3.425 1.00 90.38 70 PHE A N 1
ATOM 523 C CA . PHE A 1 70 ? -19.428 -1.094 2.159 1.00 90.38 70 PHE A CA 1
ATOM 524 C C . PHE A 1 70 ? -18.883 0.259 1.706 1.00 90.38 70 PHE A C 1
ATOM 526 O O . PHE A 1 70 ? -19.611 1.252 1.758 1.00 90.38 70 PHE A O 1
ATOM 533 N N . SER A 1 71 ? -17.624 0.311 1.279 1.00 87.25 71 SER A N 1
ATOM 534 C CA . SER A 1 71 ? -17.020 1.540 0.766 1.00 87.25 71 SER A CA 1
ATOM 535 C C . SER A 1 71 ? -16.003 1.232 -0.322 1.00 87.25 71 SER A C 1
ATOM 537 O O . SER A 1 71 ? -15.239 0.274 -0.229 1.00 87.25 71 SER A O 1
ATOM 539 N N . THR A 1 72 ? -15.976 2.057 -1.359 1.00 88.38 72 THR A N 1
ATOM 540 C CA . THR A 1 72 ? -15.011 1.959 -2.454 1.00 88.38 72 THR A CA 1
ATOM 541 C C . THR A 1 72 ? -14.766 3.340 -3.047 1.00 88.38 72 THR A C 1
ATOM 543 O O . THR A 1 72 ? -15.494 4.291 -2.754 1.00 88.38 72 THR A O 1
ATOM 546 N N . SER A 1 73 ? -13.726 3.469 -3.860 1.00 82.62 73 SER A N 1
ATOM 547 C CA . SER A 1 73 ? -13.469 4.665 -4.644 1.00 82.62 73 SER A CA 1
ATOM 548 C C . SER A 1 73 ? -12.766 4.305 -5.944 1.00 82.62 73 SER A C 1
ATOM 550 O O . SER A 1 73 ? -11.990 3.353 -6.001 1.00 82.62 73 SER A O 1
ATOM 552 N N . LEU A 1 74 ? -13.042 5.111 -6.963 1.00 81.88 74 LEU A N 1
ATOM 553 C CA . LEU A 1 74 ? -12.341 5.138 -8.232 1.00 81.88 74 LEU A CA 1
ATOM 554 C C . LEU A 1 74 ? -11.694 6.512 -8.367 1.00 81.88 74 LEU A C 1
ATOM 556 O O . LEU A 1 74 ? -12.353 7.525 -8.119 1.00 81.88 74 LEU A O 1
ATOM 560 N N . ALA A 1 75 ? -10.423 6.537 -8.745 1.00 76.25 75 ALA A N 1
ATOM 561 C CA . ALA A 1 75 ? -9.737 7.760 -9.120 1.00 76.25 75 ALA A CA 1
ATOM 562 C C . ALA A 1 75 ? -9.482 7.730 -10.628 1.00 76.25 75 ALA A C 1
ATOM 564 O O . ALA A 1 75 ? -9.029 6.722 -11.172 1.00 76.25 75 ALA A O 1
ATOM 565 N N . PHE A 1 76 ? -9.819 8.839 -11.281 1.00 81.62 76 PHE A N 1
ATOM 566 C CA . PHE A 1 76 ? -9.635 9.065 -12.708 1.00 81.62 76 PHE A CA 1
ATOM 567 C C . PHE A 1 76 ? -8.883 10.378 -12.879 1.00 81.62 76 PHE A C 1
ATOM 569 O O . PHE A 1 76 ? -9.230 11.370 -12.235 1.00 81.62 76 PHE A O 1
ATOM 576 N N . GLY A 1 77 ? -7.893 10.406 -13.761 1.00 75.81 77 GLY A N 1
ATOM 577 C CA . GLY A 1 77 ? -7.184 11.632 -14.097 1.00 75.81 77 GLY A CA 1
ATOM 578 C C . GLY A 1 77 ? -5.794 11.359 -14.639 1.00 75.81 77 GLY A C 1
ATOM 579 O O . GLY A 1 77 ? -5.400 10.210 -14.808 1.00 75.81 77 GLY A O 1
ATOM 580 N N . TYR A 1 78 ? -5.066 12.442 -14.880 1.00 75.19 78 TYR A N 1
ATOM 581 C CA . TYR A 1 78 ? -3.663 12.417 -15.266 1.00 75.19 78 TYR A CA 1
ATOM 582 C C . TYR A 1 78 ? -2.868 13.172 -14.211 1.00 75.19 78 TYR A C 1
ATOM 584 O O . TYR A 1 78 ? -3.303 14.239 -13.766 1.00 75.19 78 TYR A O 1
ATOM 592 N N . GLN A 1 79 ? -1.723 12.631 -13.815 1.00 74.56 79 GLN A N 1
ATOM 593 C CA . GLN A 1 79 ? -0.742 13.369 -13.026 1.00 74.56 79 GLN A CA 1
ATOM 594 C C . GLN A 1 79 ? 0.421 13.737 -13.935 1.00 74.56 79 GLN A C 1
ATOM 596 O O . GLN A 1 79 ? 0.936 12.895 -14.664 1.00 74.56 79 GLN A O 1
ATOM 601 N N . TRP A 1 80 ? 0.800 15.008 -13.908 1.00 73.88 80 TRP A N 1
ATOM 602 C CA . TRP A 1 80 ? 1.941 15.523 -14.650 1.00 73.88 80 TRP A CA 1
ATOM 603 C C . TRP A 1 80 ? 3.063 15.809 -13.658 1.00 73.88 80 TRP A C 1
ATOM 605 O O . TRP A 1 80 ? 2.859 16.539 -12.686 1.00 73.88 80 TRP A O 1
ATOM 615 N N . TYR A 1 81 ? 4.229 15.215 -13.885 1.00 74.31 81 TYR A N 1
ATOM 616 C CA . TYR A 1 81 ? 5.438 15.487 -13.119 1.00 74.31 81 TYR A CA 1
ATOM 617 C C . TYR A 1 81 ? 6.392 16.269 -14.007 1.00 74.31 81 TYR A C 1
ATOM 619 O O . TYR A 1 81 ? 6.800 15.774 -15.052 1.00 74.31 81 TYR A O 1
ATOM 627 N N . GLU A 1 82 ? 6.768 17.470 -13.589 1.00 72.69 82 GLU A N 1
ATOM 628 C CA . GLU A 1 82 ? 7.682 18.322 -14.345 1.00 72.69 82 GLU A CA 1
ATOM 629 C C . GLU A 1 82 ? 9.004 18.501 -13.589 1.00 72.69 82 GLU A C 1
ATOM 631 O O . GLU A 1 82 ? 9.052 18.678 -12.370 1.00 72.69 82 GLU A O 1
ATOM 636 N N . SER A 1 83 ? 10.090 18.434 -14.344 1.00 71.38 83 SER A N 1
ATOM 637 C CA . SER A 1 83 ? 11.468 18.752 -1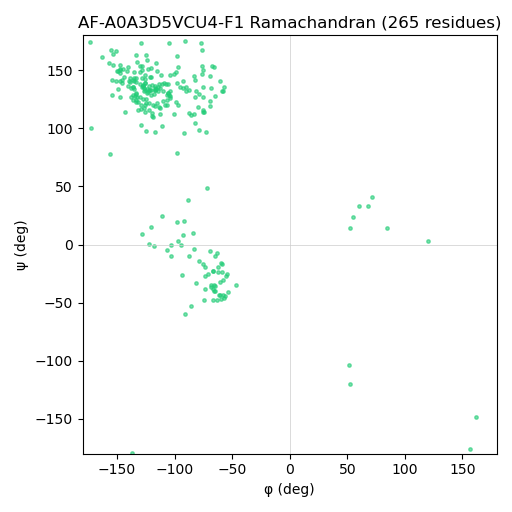3.991 1.00 71.38 83 SER A CA 1
ATOM 638 C C . SER A 1 83 ? 11.970 19.786 -15.002 1.00 71.38 83 SER A C 1
ATOM 640 O O . SER A 1 83 ? 11.383 19.927 -16.070 1.00 71.38 83 SER A O 1
ATOM 642 N N . GLU A 1 84 ? 13.066 20.485 -14.694 1.00 72.44 84 GLU A N 1
ATOM 643 C CA . GLU A 1 84 ? 13.635 21.551 -15.535 1.00 72.44 84 GLU A CA 1
ATOM 644 C C . GLU A 1 84 ? 13.750 21.168 -17.023 1.00 72.44 84 GLU A C 1
ATOM 646 O O . GLU A 1 84 ? 13.484 22.004 -17.879 1.00 72.44 84 GLU A O 1
ATOM 651 N N . ASN A 1 85 ? 14.041 19.894 -17.321 1.00 67.94 85 ASN A N 1
ATOM 652 C CA . ASN A 1 85 ? 14.189 19.388 -18.690 1.00 67.94 85 ASN A CA 1
ATOM 653 C C . ASN A 1 85 ? 13.248 18.225 -19.054 1.00 67.94 85 ASN A C 1
ATOM 655 O O . ASN A 1 85 ? 13.348 17.713 -20.162 1.00 67.94 85 ASN A O 1
ATOM 659 N N . ASN A 1 86 ? 12.379 17.758 -18.149 1.00 65.69 86 ASN A N 1
ATOM 660 C CA . ASN A 1 86 ? 11.588 16.541 -18.382 1.00 65.69 86 ASN A CA 1
ATOM 661 C C . ASN A 1 86 ? 10.145 16.704 -17.900 1.00 65.69 86 ASN A C 1
ATOM 663 O O . ASN A 1 86 ? 9.920 17.217 -16.807 1.00 65.69 86 ASN A O 1
ATOM 667 N N . SER A 1 87 ? 9.183 16.189 -18.663 1.00 71.06 87 SER A N 1
ATOM 668 C CA . SER A 1 87 ? 7.788 16.062 -18.236 1.00 71.06 87 SER A CA 1
ATOM 669 C C . SER A 1 87 ? 7.358 14.604 -18.341 1.00 71.06 87 SER A C 1
ATOM 671 O O . SER A 1 87 ? 7.593 13.957 -19.358 1.00 71.06 87 SER A O 1
ATOM 673 N N . TYR A 1 88 ? 6.745 14.088 -17.282 1.00 72.31 88 TYR A N 1
ATOM 674 C CA . TYR A 1 88 ? 6.238 12.725 -17.197 1.00 72.31 88 TYR A CA 1
ATOM 675 C C . TYR A 1 88 ? 4.728 12.783 -17.017 1.00 72.31 88 TYR A C 1
ATOM 677 O O . TYR A 1 88 ? 4.231 13.513 -16.154 1.00 72.31 88 TYR A O 1
ATOM 685 N N . ARG A 1 89 ? 4.001 11.979 -17.790 1.00 74.38 89 ARG A N 1
ATOM 686 C CA . ARG A 1 89 ? 2.563 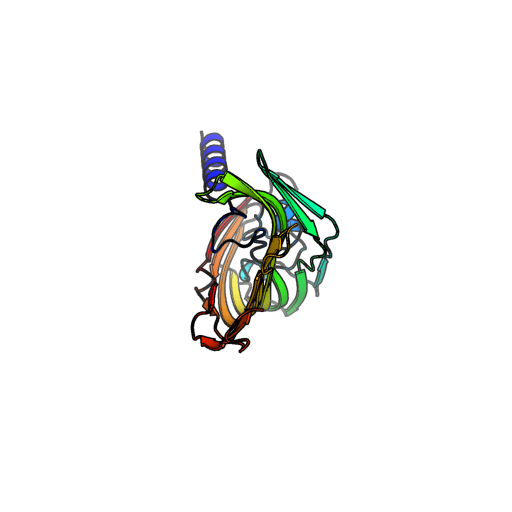11.780 -17.601 1.00 74.38 89 ARG A CA 1
ATOM 687 C C . ARG A 1 89 ? 2.320 10.424 -16.952 1.00 74.38 89 ARG A C 1
ATOM 689 O O . ARG A 1 89 ? 2.847 9.418 -17.414 1.00 74.38 89 ARG A O 1
ATOM 696 N N . ASP A 1 90 ? 1.498 10.416 -15.913 1.00 72.50 90 ASP A N 1
ATOM 697 C CA . ASP A 1 90 ? 0.982 9.210 -15.270 1.00 72.50 90 ASP A CA 1
ATOM 698 C C . ASP A 1 90 ? -0.528 9.129 -15.494 1.00 72.50 90 ASP A C 1
ATOM 700 O O . ASP A 1 90 ? -1.294 10.025 -15.110 1.00 72.50 90 ASP A O 1
ATOM 704 N N . ASP A 1 91 ? -0.937 8.059 -16.173 1.00 67.75 91 ASP A N 1
ATOM 705 C CA . ASP A 1 91 ? -2.327 7.747 -16.469 1.00 67.75 91 ASP A CA 1
ATOM 706 C C . ASP A 1 91 ? -2.970 7.145 -15.207 1.00 67.75 91 ASP A C 1
ATOM 708 O O . ASP A 1 91 ? -2.841 5.965 -14.875 1.00 67.75 91 ASP A O 1
ATOM 712 N N . GLY A 1 92 ? -3.679 7.997 -14.470 1.00 63.16 92 GLY A N 1
ATOM 713 C CA . GLY A 1 92 ? -4.140 7.752 -13.109 1.00 63.16 92 GLY A CA 1
ATOM 714 C C . GLY A 1 92 ? -5.499 7.066 -13.001 1.00 63.16 92 GLY A C 1
ATOM 715 O O . GLY A 1 92 ? -6.268 7.424 -12.105 1.00 63.16 92 GLY A O 1
ATOM 716 N N . LEU A 1 93 ? -5.826 6.097 -13.870 1.00 70.88 93 LEU A N 1
ATOM 717 C CA . LEU A 1 93 ? -6.948 5.197 -13.579 1.00 70.88 93 LEU A CA 1
ATOM 718 C C . LEU A 1 93 ? -6.507 4.239 -12.477 1.00 70.88 93 LEU A C 1
ATOM 720 O O . LEU A 1 93 ? -5.872 3.216 -12.727 1.00 70.88 93 LEU A O 1
ATOM 724 N N . THR A 1 94 ? -6.854 4.572 -11.241 1.00 72.56 94 THR A N 1
ATOM 725 C CA . THR A 1 94 ? -6.498 3.746 -10.093 1.00 72.56 94 THR A CA 1
ATOM 726 C C . THR A 1 94 ? -7.748 3.316 -9.347 1.00 72.56 94 THR A C 1
ATOM 728 O O . THR A 1 94 ? -8.734 4.049 -9.234 1.00 72.56 94 THR A O 1
ATOM 731 N N . PHE A 1 95 ? -7.699 2.087 -8.835 1.00 76.69 95 PHE A N 1
ATOM 732 C CA . PHE A 1 95 ? -8.688 1.532 -7.920 1.00 76.69 95 PHE A CA 1
ATOM 733 C C . PHE A 1 95 ? -8.159 1.664 -6.484 1.00 76.69 95 PHE A C 1
ATOM 735 O O . PHE A 1 95 ? -7.598 0.701 -5.958 1.00 76.69 95 PHE A O 1
ATOM 742 N N . PRO A 1 96 ? -8.240 2.852 -5.849 1.00 75.25 96 PRO A N 1
ATOM 743 C CA . PRO A 1 96 ? -7.552 3.105 -4.589 1.00 75.25 96 PRO A CA 1
ATOM 744 C C . PRO A 1 96 ? -7.963 2.135 -3.486 1.00 75.25 96 PRO A C 1
ATOM 746 O O . PRO A 1 96 ? -7.088 1.628 -2.781 1.00 75.25 96 PRO A O 1
ATOM 749 N N . TYR A 1 97 ? -9.264 1.845 -3.340 1.00 84.88 97 TYR A N 1
ATOM 750 C CA . TYR A 1 97 ? -9.703 0.839 -2.380 1.00 84.88 97 TYR A CA 1
ATOM 751 C C . TYR A 1 97 ? -11.130 0.307 -2.577 1.00 84.88 97 TYR A C 1
ATOM 753 O O . TYR A 1 97 ? -12.018 0.938 -3.154 1.00 84.88 97 TYR A O 1
ATOM 761 N N . PHE A 1 98 ? -11.344 -0.846 -1.960 1.00 89.19 98 PHE A N 1
ATOM 762 C CA . PHE A 1 98 ? -12.598 -1.521 -1.688 1.00 89.19 98 PHE A CA 1
ATOM 763 C C . PHE A 1 98 ? -12.560 -2.028 -0.253 1.00 89.19 98 PHE A C 1
ATOM 765 O O . PHE A 1 98 ? -11.526 -2.489 0.224 1.00 89.19 98 PHE A O 1
ATOM 772 N N . THR A 1 99 ? -13.674 -1.961 0.457 1.00 90.44 99 THR A N 1
ATOM 773 C CA . THR A 1 99 ? -13.762 -2.477 1.820 1.00 90.44 99 THR A CA 1
ATOM 774 C C . THR A 1 99 ? -15.191 -2.851 2.155 1.00 90.44 99 THR A C 1
ATOM 776 O O . THR A 1 99 ? -16.156 -2.176 1.787 1.00 90.44 99 THR A O 1
ATOM 779 N N . PHE A 1 100 ? -15.302 -3.943 2.887 1.00 91.94 100 PHE A N 1
ATOM 780 C CA . PHE A 1 100 ? -16.535 -4.456 3.429 1.00 91.94 100 PHE A CA 1
ATOM 781 C C . PHE A 1 100 ? -16.289 -4.835 4.881 1.00 91.94 100 PHE A C 1
ATOM 783 O O . PHE A 1 100 ? -15.359 -5.578 5.186 1.00 91.94 100 PHE A O 1
ATOM 790 N N . ALA A 1 101 ? -17.119 -4.337 5.785 1.00 92.12 101 ALA A N 1
ATOM 791 C CA . ALA A 1 101 ? -16.967 -4.588 7.206 1.00 92.12 101 ALA A CA 1
ATOM 792 C C . ALA A 1 101 ? -18.322 -4.834 7.855 1.00 92.12 101 ALA A C 1
ATOM 794 O O . ALA A 1 101 ? -19.303 -4.152 7.556 1.00 92.12 101 ALA A O 1
ATOM 795 N N . PHE A 1 102 ? -18.371 -5.780 8.785 1.00 93.44 102 PHE A N 1
ATOM 796 C CA . PHE A 1 102 ? -19.580 -6.108 9.521 1.00 93.44 102 PHE A CA 1
ATOM 797 C C . PHE A 1 102 ? -19.300 -6.265 11.025 1.00 93.44 102 PHE A C 1
ATOM 799 O O . PHE A 1 102 ? -18.327 -6.908 11.438 1.00 93.44 102 PHE A O 1
ATOM 806 N N . PRO A 1 103 ? -20.138 -5.658 11.881 1.00 94.12 103 PRO A N 1
ATOM 807 C CA . PRO A 1 103 ? -20.021 -5.769 13.325 1.00 94.12 103 PRO A CA 1
ATOM 808 C C . PRO A 1 103 ? -20.875 -6.906 13.895 1.00 94.12 103 PRO A C 1
ATOM 810 O O . PRO A 1 103 ? -22.035 -7.063 13.532 1.00 94.12 103 PRO A O 1
ATOM 813 N N . ILE A 1 104 ? -20.332 -7.620 14.884 1.00 94.69 104 ILE A N 1
ATOM 814 C CA . ILE A 1 104 ? -21.065 -8.564 15.741 1.00 94.69 104 ILE A CA 1
ATOM 815 C C . ILE A 1 104 ? -20.743 -8.214 17.199 1.00 94.69 104 ILE A C 1
ATOM 817 O O . ILE A 1 104 ? -19.655 -8.508 17.691 1.00 94.69 104 ILE A O 1
ATOM 821 N N . ASN A 1 105 ? -21.661 -7.553 17.910 1.00 93.00 105 ASN A N 1
ATOM 822 C CA . ASN A 1 105 ? -21.448 -7.075 19.288 1.00 93.00 105 ASN A CA 1
ATOM 823 C C . ASN A 1 105 ? -20.159 -6.237 19.433 1.00 93.00 105 ASN A C 1
ATOM 825 O O . ASN A 1 105 ? -20.003 -5.209 18.772 1.00 93.00 105 ASN A O 1
ATOM 829 N N . ASN A 1 106 ? -19.215 -6.671 20.272 1.00 95.25 106 ASN A N 1
ATOM 830 C CA . ASN A 1 106 ? -17.913 -6.021 20.461 1.00 95.25 106 ASN A CA 1
ATOM 831 C C . ASN A 1 106 ? -16.868 -6.431 19.412 1.00 95.25 106 ASN A C 1
ATOM 833 O O . ASN A 1 106 ? -15.776 -5.872 19.387 1.00 95.25 106 ASN A O 1
ATOM 837 N N . HIS A 1 107 ? -17.205 -7.363 18.527 1.00 96.06 107 HIS A N 1
ATOM 838 C CA . HIS A 1 107 ? -16.339 -7.871 17.473 1.00 96.06 107 HIS A CA 1
ATOM 839 C C . HIS A 1 107 ? -16.654 -7.179 16.148 1.00 96.06 107 HIS A C 1
ATOM 841 O O . HIS A 1 107 ? -17.793 -6.765 15.889 1.00 96.06 107 HIS A O 1
ATOM 847 N N . LYS A 1 108 ? -15.631 -7.016 15.318 1.00 94.12 108 LYS A N 1
ATOM 848 C CA . LYS A 1 108 ? -15.706 -6.428 13.983 1.00 94.12 108 LYS A CA 1
ATOM 849 C C . LYS A 1 108 ? -14.874 -7.287 13.065 1.00 94.12 108 LYS A C 1
ATOM 851 O O . LYS A 1 108 ? -13.756 -7.648 13.424 1.00 94.12 108 LYS A O 1
ATOM 856 N N . PHE A 1 109 ? -15.416 -7.570 11.901 1.00 95.00 109 PHE A N 1
ATOM 857 C CA . PHE A 1 109 ? -14.738 -8.320 10.864 1.00 95.00 109 PHE A CA 1
ATOM 858 C C . PHE A 1 109 ? -14.829 -7.528 9.576 1.00 95.00 109 PHE A C 1
ATOM 860 O O . PHE A 1 109 ? -15.775 -6.759 9.381 1.00 95.00 109 PHE A O 1
ATOM 867 N N . GLY A 1 110 ? -13.870 -7.728 8.692 1.00 93.44 110 GLY A N 1
ATOM 868 C CA . GLY A 1 110 ? -13.969 -7.158 7.372 1.00 93.44 110 GLY A CA 1
ATOM 869 C C . GLY A 1 110 ? -12.872 -7.610 6.443 1.00 93.44 110 GLY A C 1
ATOM 870 O O . GLY A 1 110 ? -11.936 -8.318 6.818 1.00 93.44 110 GLY A O 1
ATOM 871 N N . PHE A 1 111 ? -13.047 -7.177 5.212 1.00 93.75 111 PHE A N 1
ATOM 872 C CA . PHE A 1 111 ? -12.131 -7.362 4.117 1.00 93.75 111 PHE A CA 1
ATOM 873 C C . PHE A 1 111 ? -11.847 -5.997 3.502 1.00 93.75 111 PHE A C 1
ATOM 875 O O . PHE A 1 111 ? -12.774 -5.208 3.309 1.00 93.75 111 PHE A O 1
ATOM 882 N N . SER A 1 112 ? -10.593 -5.722 3.168 1.00 91.56 112 SER A N 1
ATOM 883 C CA . SER A 1 112 ? -10.224 -4.579 2.338 1.00 91.56 112 SER A CA 1
ATOM 884 C C . SER A 1 112 ? -9.316 -5.007 1.201 1.00 91.56 112 SER A C 1
ATOM 886 O O . SER A 1 112 ? -8.537 -5.938 1.322 1.00 91.56 112 SER A O 1
ATOM 888 N N . PHE A 1 113 ? -9.422 -4.325 0.075 1.00 90.56 113 PHE A N 1
ATOM 889 C CA . PHE A 1 113 ? -8.500 -4.439 -1.040 1.00 90.56 113 PHE A CA 1
ATOM 890 C C . PHE A 1 113 ? -8.091 -3.029 -1.422 1.00 90.56 113 PHE A C 1
ATOM 892 O O . PHE A 1 113 ? -8.954 -2.177 -1.612 1.00 90.56 113 PHE A O 1
ATOM 899 N N . ASN A 1 114 ? -6.798 -2.751 -1.491 1.00 87.50 114 ASN A N 1
ATOM 900 C CA . ASN A 1 114 ? -6.312 -1.407 -1.759 1.00 87.50 114 ASN A CA 1
ATOM 901 C C . ASN A 1 114 ? -5.038 -1.414 -2.592 1.00 87.50 114 ASN A C 1
ATOM 903 O O . ASN A 1 114 ? -4.196 -2.302 -2.456 1.00 87.50 114 ASN A O 1
ATOM 907 N N . THR A 1 115 ? -4.840 -0.355 -3.367 1.00 84.62 115 THR A N 1
ATOM 908 C CA . THR A 1 115 ? -3.535 -0.065 -3.961 1.00 84.62 115 THR A CA 1
ATOM 909 C C . THR A 1 115 ? -2.575 0.345 -2.846 1.00 84.62 115 THR A C 1
ATOM 911 O O . THR A 1 115 ? -2.824 1.287 -2.093 1.00 84.62 115 THR A O 1
ATOM 914 N N . TYR A 1 116 ? -1.499 -0.413 -2.674 1.00 82.88 116 TYR A N 1
ATOM 915 C CA . TYR A 1 116 ? -0.448 -0.146 -1.698 1.00 82.88 116 TYR A CA 1
ATOM 916 C C . TYR A 1 116 ? 0.598 0.813 -2.272 1.00 82.88 116 TYR A C 1
ATOM 918 O O . TYR A 1 116 ? 0.853 1.857 -1.670 1.00 82.88 116 TYR A O 1
ATOM 926 N N . LEU A 1 117 ? 1.131 0.485 -3.450 1.00 81.12 117 LEU A N 1
ATOM 927 C CA . LEU A 1 117 ? 2.015 1.333 -4.250 1.00 81.12 117 LEU A CA 1
ATOM 928 C C . LEU A 1 117 ? 1.539 1.299 -5.709 1.00 81.12 117 LEU A C 1
ATOM 930 O O . LEU A 1 117 ? 1.106 0.246 -6.171 1.00 81.12 117 LEU A O 1
ATOM 934 N N . SER A 1 118 ? 1.626 2.416 -6.424 1.00 80.12 118 SER A N 1
ATOM 935 C CA . SER A 1 118 ? 1.366 2.490 -7.866 1.00 80.12 118 SER A CA 1
ATOM 936 C C . SER A 1 118 ? 2.351 3.419 -8.560 1.00 80.12 118 SER A C 1
ATOM 938 O O . SER A 1 118 ? 2.883 4.349 -7.948 1.00 80.12 118 SER A O 1
ATOM 940 N N . GLY A 1 119 ? 2.587 3.156 -9.838 1.00 76.62 119 GLY A N 1
ATOM 941 C CA . GLY A 1 119 ? 3.534 3.891 -10.651 1.00 76.62 119 GLY A CA 1
ATOM 942 C C . GLY A 1 119 ? 3.489 3.520 -12.107 1.00 76.62 119 GLY A C 1
ATOM 943 O O . GLY A 1 119 ? 4.103 2.522 -12.473 1.00 76.62 119 GLY A O 1
ATOM 944 N N . ASN A 1 120 ? 2.828 4.345 -12.910 1.00 79.50 120 ASN A N 1
ATOM 945 C CA . ASN A 1 120 ? 2.823 4.203 -14.356 1.00 79.50 120 ASN A CA 1
ATOM 946 C C . ASN A 1 120 ? 3.480 5.456 -14.940 1.00 79.50 120 ASN A C 1
ATOM 948 O O . ASN A 1 120 ? 2.855 6.505 -15.027 1.00 79.50 120 ASN A O 1
ATOM 952 N N . LEU A 1 121 ? 4.769 5.377 -15.254 1.00 78.56 121 LEU A N 1
ATOM 953 C CA . LEU A 1 121 ? 5.528 6.494 -15.809 1.00 78.56 121 LEU A CA 1
ATOM 954 C C . LEU A 1 121 ? 5.962 6.169 -17.226 1.00 78.56 121 LEU A C 1
ATOM 956 O O . LEU A 1 121 ? 6.488 5.090 -17.484 1.00 78.56 121 LEU A O 1
ATOM 960 N N . GLU A 1 122 ? 5.805 7.140 -18.110 1.00 81.19 122 GLU A N 1
ATOM 961 C CA . GLU A 1 122 ? 6.369 7.127 -19.451 1.00 81.19 122 GLU A CA 1
ATOM 962 C C . GLU A 1 122 ? 7.172 8.411 -19.658 1.00 81.19 122 GLU A C 1
ATOM 964 O O . GLU A 1 122 ? 6.714 9.506 -19.321 1.00 81.19 122 GLU A O 1
ATOM 969 N N . SER A 1 123 ? 8.388 8.253 -20.175 1.00 79.56 123 SER A N 1
ATOM 970 C CA . SER A 1 123 ? 9.294 9.336 -20.540 1.00 79.56 123 SER A CA 1
ATOM 971 C C . SER A 1 123 ? 9.901 9.049 -21.898 1.00 79.56 123 SER A C 1
ATOM 973 O O . SER A 1 123 ? 10.278 7.910 -22.171 1.00 79.56 123 SER A O 1
ATOM 975 N N . SER A 1 124 ? 10.040 10.088 -22.709 1.00 82.19 124 SER A N 1
ATOM 976 C CA . SER A 1 124 ? 10.732 10.041 -23.992 1.00 82.19 124 SER A CA 1
ATOM 977 C C . SER A 1 124 ? 11.607 11.279 -24.097 1.00 82.19 124 SER A C 1
ATOM 979 O O . SER A 1 124 ? 11.126 12.384 -23.842 1.00 82.19 124 SER A O 1
ATOM 981 N N . VAL A 1 125 ? 12.885 11.097 -24.420 1.00 83.38 125 VAL A N 1
ATOM 982 C CA . VAL A 1 125 ? 13.854 12.193 -24.528 1.00 83.38 125 VAL A CA 1
ATOM 983 C C . VAL A 1 125 ? 14.638 12.054 -25.822 1.00 83.38 125 VAL A C 1
ATOM 985 O O . VAL A 1 125 ? 15.249 11.014 -26.066 1.00 83.38 125 VAL A O 1
ATOM 988 N N . ASP A 1 126 ? 14.660 13.129 -26.603 1.00 86.25 126 ASP A N 1
ATOM 989 C CA . ASP A 1 126 ? 15.521 13.254 -27.774 1.00 86.25 126 ASP A CA 1
ATOM 990 C C . ASP A 1 126 ? 16.959 13.529 -27.316 1.00 86.25 126 ASP A C 1
ATOM 992 O O . ASP A 1 126 ? 17.222 14.446 -26.528 1.00 86.25 126 ASP A O 1
ATOM 996 N N . LYS A 1 127 ? 17.905 12.723 -27.789 1.00 85.50 127 LYS A N 1
ATOM 997 C CA . LYS A 1 127 ? 19.329 12.844 -27.476 1.00 85.50 127 LYS A CA 1
ATOM 998 C C . LYS A 1 127 ? 20.155 12.816 -28.753 1.00 85.50 127 LYS A C 1
ATOM 1000 O O . LYS A 1 127 ? 19.782 12.214 -29.752 1.00 85.50 127 LYS A O 1
ATOM 1005 N N . SER A 1 128 ? 21.323 13.439 -28.679 1.00 84.88 128 SER A N 1
ATOM 1006 C CA . SER A 1 128 ? 22.347 13.387 -29.718 1.00 84.88 128 SER A CA 1
ATOM 1007 C C . SER A 1 128 ? 23.631 12.809 -29.131 1.00 84.88 128 SER A C 1
ATOM 1009 O O . SER A 1 128 ? 24.073 13.240 -28.060 1.00 84.88 128 SER A O 1
ATOM 1011 N N . TRP A 1 129 ? 24.245 11.857 -29.823 1.00 83.81 129 TRP A N 1
ATOM 1012 C CA . TRP A 1 129 ? 25.559 11.313 -29.495 1.00 83.81 129 TRP A CA 1
ATOM 1013 C C . TRP A 1 129 ? 26.537 11.611 -30.630 1.00 83.81 129 TRP A C 1
ATOM 1015 O O . TRP A 1 129 ? 26.206 11.419 -31.792 1.00 83.81 129 TRP A O 1
ATOM 1025 N N . GLU A 1 130 ? 27.740 12.075 -30.296 1.00 85.75 130 GLU A N 1
ATOM 1026 C CA . GLU A 1 130 ? 28.809 12.316 -31.268 1.00 85.75 130 GLU A CA 1
ATOM 1027 C C . GLU A 1 130 ? 29.881 11.231 -31.121 1.00 85.75 130 GLU A C 1
ATOM 1029 O O . GLU A 1 130 ? 30.360 10.961 -30.011 1.00 85.75 130 GLU A O 1
ATOM 1034 N N . ASP A 1 131 ? 30.248 10.584 -32.227 1.00 82.69 131 ASP A N 1
ATOM 1035 C CA . ASP A 1 131 ? 31.324 9.596 -32.226 1.00 82.69 131 ASP A CA 1
ATOM 1036 C C . ASP A 1 131 ? 32.720 10.248 -32.205 1.00 82.69 131 ASP A C 1
ATOM 1038 O O . ASP A 1 131 ? 32.898 11.459 -32.325 1.00 82.69 131 ASP A O 1
ATOM 1042 N N . GLN A 1 132 ? 33.764 9.426 -32.071 1.00 80.38 132 GLN A N 1
ATOM 1043 C CA . GLN A 1 132 ? 35.155 9.905 -32.073 1.00 80.38 132 GLN A CA 1
ATOM 1044 C C . GLN A 1 132 ? 35.605 10.520 -33.414 1.00 80.38 132 GLN A C 1
ATOM 1046 O O . GLN A 1 132 ? 36.703 11.070 -33.492 1.00 80.38 132 GLN A O 1
ATOM 1051 N N . GLN A 1 133 ? 34.801 10.389 -34.470 1.00 83.69 133 GLN A N 1
ATOM 1052 C CA . GLN A 1 133 ? 35.066 10.876 -35.823 1.00 83.69 133 GLN A CA 1
ATOM 1053 C C . GLN A 1 133 ? 34.278 12.163 -36.130 1.00 83.69 133 GLN A C 1
ATOM 1055 O O . GLN A 1 133 ? 34.463 12.735 -37.205 1.00 83.69 133 GLN A O 1
ATOM 1060 N N . GLY A 1 134 ? 33.472 12.651 -35.180 1.00 81.69 134 GLY A N 1
ATOM 1061 C CA . GLY A 1 134 ? 32.671 13.868 -35.301 1.00 81.69 134 GLY A CA 1
ATOM 1062 C C . GLY A 1 134 ? 31.325 13.666 -35.998 1.00 81.69 134 GLY A C 1
ATOM 1063 O O . GLY A 1 134 ? 30.703 14.642 -36.418 1.00 81.69 134 GLY A O 1
ATOM 1064 N N . ASN A 1 135 ? 30.872 12.420 -36.169 1.00 83.69 135 ASN A N 1
ATOM 1065 C CA . ASN A 1 135 ? 29.533 12.153 -36.683 1.00 83.69 135 ASN A CA 1
ATOM 1066 C C . ASN A 1 135 ? 28.529 12.262 -35.532 1.00 83.69 135 ASN A C 1
ATOM 1068 O O . ASN A 1 135 ? 28.694 11.606 -34.503 1.00 83.69 135 ASN A O 1
ATOM 1072 N N . SER A 1 136 ? 27.494 13.079 -35.719 1.00 84.56 136 SER A N 1
ATOM 1073 C CA . SER A 1 136 ? 26.371 13.197 -34.788 1.00 84.56 136 SER A CA 1
ATOM 1074 C C . SER A 1 136 ? 25.281 12.204 -35.170 1.00 84.56 136 SER A C 1
ATOM 1076 O O . SER A 1 136 ? 24.884 12.164 -36.332 1.00 84.56 136 SER A O 1
ATOM 1078 N N . TYR A 1 137 ? 24.785 11.470 -34.182 1.00 85.25 137 TYR A N 1
ATOM 1079 C CA . TYR A 1 137 ? 23.684 10.521 -34.297 1.00 85.25 137 TYR A CA 1
ATOM 1080 C C . TYR A 1 137 ? 22.565 10.953 -33.367 1.00 85.25 137 TYR A C 1
ATOM 1082 O O . TYR A 1 137 ? 22.804 11.188 -32.175 1.00 85.25 137 TYR A O 1
ATOM 1090 N N . ASN A 1 138 ? 21.357 11.053 -33.898 1.00 88.38 138 ASN A N 1
ATOM 1091 C CA . ASN A 1 138 ? 20.187 11.396 -33.108 1.00 88.38 138 ASN A CA 1
ATOM 1092 C C . ASN A 1 138 ? 19.436 10.128 -32.721 1.00 88.38 138 ASN A C 1
ATOM 1094 O O . ASN A 1 138 ? 19.273 9.204 -33.517 1.00 88.38 138 ASN A O 1
ATOM 1098 N N . PHE A 1 139 ? 18.961 10.081 -31.484 1.00 87.81 139 PHE A N 1
ATOM 1099 C CA . PHE A 1 139 ? 18.158 8.968 -31.012 1.00 87.81 139 PHE A CA 1
ATOM 1100 C C . PHE A 1 139 ? 17.124 9.411 -29.990 1.00 87.81 139 PHE A C 1
ATOM 1102 O O . PHE A 1 139 ? 17.337 10.338 -29.205 1.00 87.81 139 PHE A O 1
ATOM 1109 N N . VAL A 1 140 ? 16.016 8.686 -29.969 1.00 88.81 140 VAL A N 1
ATOM 1110 C CA . VAL A 1 140 ? 14.970 8.820 -28.967 1.00 88.81 140 VAL A CA 1
ATOM 1111 C C . VAL A 1 140 ? 15.170 7.732 -27.925 1.00 88.81 140 VAL A C 1
ATOM 1113 O O . VAL A 1 140 ? 15.190 6.539 -28.230 1.00 88.81 140 VAL A O 1
ATOM 1116 N N . GLU A 1 141 ? 15.322 8.141 -26.670 1.00 85.75 141 GLU A N 1
ATOM 1117 C CA . GLU A 1 141 ? 15.350 7.231 -25.531 1.00 85.75 141 GLU A CA 1
ATOM 1118 C C . GLU A 1 141 ? 13.983 7.238 -24.849 1.00 85.75 141 GLU A C 1
ATOM 1120 O O . GLU A 1 141 ? 13.581 8.237 -24.249 1.00 85.75 141 GLU A O 1
ATOM 1125 N N . THR A 1 142 ? 13.275 6.113 -24.929 1.00 87.88 142 THR A N 1
ATOM 1126 C CA . THR A 1 142 ? 11.992 5.910 -24.255 1.00 87.88 142 THR A CA 1
ATOM 1127 C C . THR A 1 142 ? 12.180 5.016 -23.037 1.00 87.88 142 THR A C 1
ATOM 1129 O O . THR A 1 142 ? 12.702 3.907 -23.129 1.00 87.88 142 THR A O 1
ATOM 1132 N N . SER A 1 143 ? 11.697 5.467 -21.883 1.00 85.19 143 SER A N 1
ATOM 1133 C CA . SER A 1 143 ? 11.688 4.707 -20.635 1.00 85.19 143 SER A CA 1
ATOM 1134 C C . SER A 1 143 ? 10.268 4.635 -20.094 1.00 85.19 143 SER A C 1
ATOM 1136 O O . SER A 1 143 ? 9.615 5.664 -19.901 1.00 85.19 143 SER A O 1
ATOM 1138 N N . LYS A 1 144 ? 9.779 3.415 -19.850 1.00 85.69 144 LYS A N 1
ATOM 1139 C CA . LYS A 1 144 ? 8.454 3.178 -19.267 1.00 85.69 144 LYS A CA 1
ATOM 1140 C C . LYS A 1 144 ? 8.556 2.306 -18.030 1.00 85.69 144 LYS A C 1
ATOM 1142 O O . LYS A 1 144 ? 9.275 1.311 -18.000 1.00 85.69 144 LYS A O 1
ATOM 1147 N N . ILE A 1 145 ? 7.795 2.650 -17.005 1.00 85.62 145 ILE A N 1
ATOM 1148 C CA . ILE A 1 145 ? 7.638 1.849 -15.796 1.00 85.62 145 ILE A CA 1
ATOM 1149 C C . ILE A 1 145 ? 6.147 1.663 -15.574 1.00 85.62 145 ILE A C 1
ATOM 1151 O O . ILE A 1 145 ? 5.424 2.643 -15.469 1.00 85.62 145 ILE A O 1
ATOM 1155 N N . SER A 1 146 ? 5.704 0.416 -15.463 1.00 87.38 146 SER A N 1
ATOM 1156 C CA . S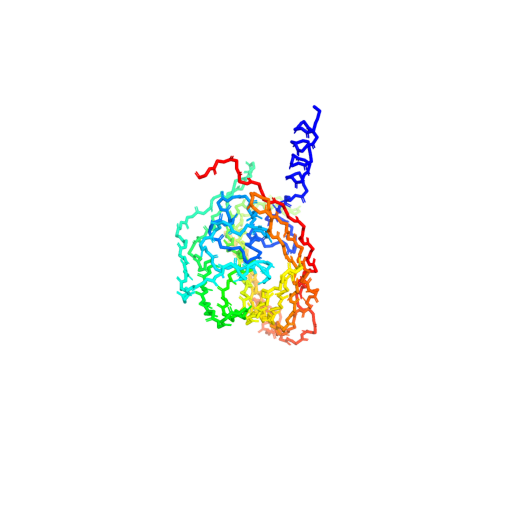ER A 1 146 ? 4.362 0.055 -15.014 1.00 87.38 146 SER A CA 1
ATOM 1157 C C . SER A 1 146 ? 4.503 -0.796 -13.767 1.00 87.38 146 SER A C 1
ATOM 1159 O O . SER A 1 146 ? 5.067 -1.889 -13.803 1.00 87.38 146 SER A O 1
ATOM 1161 N N . SER A 1 147 ? 4.072 -0.287 -12.621 1.00 85.62 147 SER A N 1
ATOM 1162 C CA . SER A 1 147 ? 4.222 -1.015 -11.372 1.00 85.62 147 SER A CA 1
ATOM 1163 C C . SER A 1 147 ? 3.098 -0.740 -10.408 1.00 85.62 147 SER A C 1
ATOM 1165 O O . SER A 1 147 ? 2.822 0.399 -10.040 1.00 85.62 147 SER A O 1
ATOM 1167 N N . ASN A 1 148 ? 2.484 -1.818 -9.942 1.00 86.44 148 ASN A N 1
ATOM 1168 C CA . ASN A 1 148 ? 1.420 -1.754 -8.963 1.00 86.44 148 ASN A CA 1
ATOM 1169 C C . ASN A 1 148 ? 1.612 -2.856 -7.931 1.00 86.44 148 ASN A C 1
ATOM 1171 O O . ASN A 1 148 ? 1.854 -4.012 -8.269 1.00 86.44 148 ASN A O 1
ATOM 1175 N N . ILE A 1 149 ? 1.467 -2.491 -6.6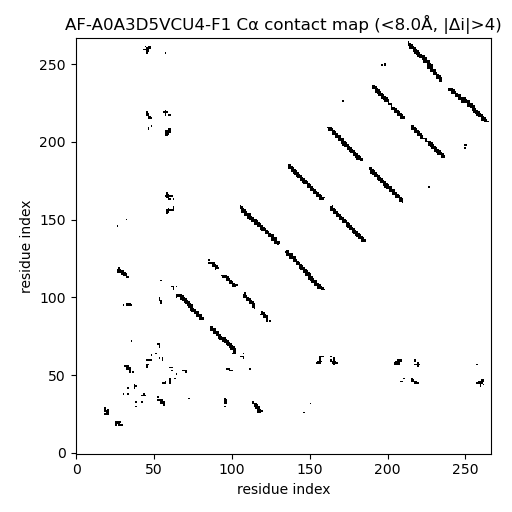63 1.00 88.69 149 ILE A N 1
ATOM 1176 C CA . ILE A 1 149 ? 1.350 -3.425 -5.551 1.00 88.69 149 ILE A CA 1
ATOM 1177 C C . ILE A 1 149 ? -0.016 -3.205 -4.936 1.00 88.69 149 ILE A C 1
ATOM 1179 O O . ILE A 1 149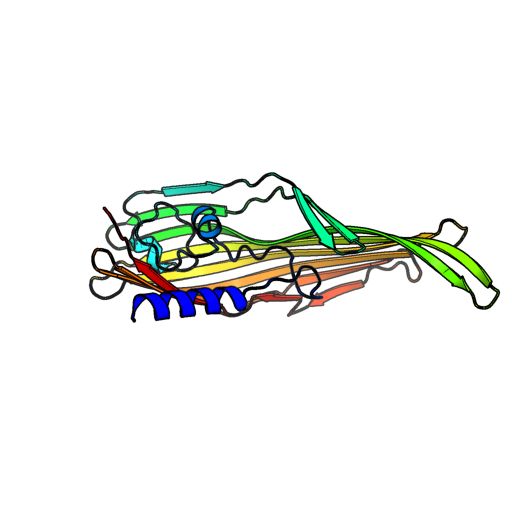 ? -0.308 -2.131 -4.414 1.00 88.69 149 ILE A O 1
ATOM 1183 N N . TYR A 1 150 ? -0.834 -4.238 -4.954 1.00 90.38 150 TYR A N 1
ATOM 1184 C CA . TYR A 1 150 ? -2.096 -4.308 -4.250 1.00 90.38 150 TYR A CA 1
ATOM 1185 C C . TYR A 1 150 ? -1.914 -5.030 -2.922 1.00 90.38 150 TYR A C 1
ATOM 1187 O O . TYR A 1 150 ? -1.035 -5.877 -2.751 1.00 90.38 150 TYR A O 1
ATOM 1195 N N . ARG A 1 151 ? -2.773 -4.692 -1.968 1.00 91.69 151 ARG A N 1
ATOM 1196 C CA . ARG A 1 151 ? -2.863 -5.352 -0.674 1.00 91.69 151 ARG A CA 1
ATOM 1197 C C . ARG A 1 151 ? -4.317 -5.723 -0.419 1.00 91.69 151 ARG A C 1
ATOM 1199 O O . ARG A 1 151 ? -5.176 -4.845 -0.372 1.00 91.69 151 ARG A O 1
ATOM 1206 N N . ALA A 1 152 ? -4.567 -7.013 -0.250 1.00 93.44 152 ALA A N 1
ATOM 1207 C CA . ALA A 1 152 ? -5.816 -7.541 0.274 1.00 93.44 152 ALA A CA 1
ATOM 1208 C C . ALA A 1 152 ? -5.661 -7.783 1.779 1.00 93.44 152 ALA A C 1
ATOM 1210 O O . ALA A 1 152 ? -4.665 -8.355 2.206 1.00 93.44 152 ALA A O 1
ATOM 1211 N N . ASP A 1 153 ? -6.634 -7.391 2.586 1.00 93.56 153 ASP A N 1
ATOM 1212 C CA . ASP A 1 153 ? -6.615 -7.554 4.030 1.00 93.56 153 ASP A CA 1
ATOM 1213 C C . ASP A 1 153 ? -7.873 -8.283 4.481 1.00 93.56 153 ASP A C 1
ATOM 1215 O O . ASP A 1 153 ? -8.982 -7.905 4.115 1.00 93.56 153 ASP A O 1
ATOM 1219 N N . ILE A 1 154 ? -7.707 -9.282 5.341 1.00 95.50 154 ILE A N 1
ATOM 1220 C CA . ILE A 1 154 ? -8.782 -9.798 6.189 1.00 95.50 154 ILE A CA 1
ATOM 1221 C C . ILE A 1 154 ? -8.481 -9.316 7.597 1.00 95.50 154 ILE A C 1
ATOM 1223 O O . ILE A 1 154 ? -7.426 -9.636 8.150 1.00 95.50 154 ILE A O 1
ATOM 1227 N N . PHE A 1 155 ? -9.391 -8.547 8.186 1.00 94.75 155 PHE A N 1
ATOM 1228 C CA . PHE A 1 155 ? -9.168 -7.938 9.489 1.00 94.75 155 PHE A CA 1
ATOM 1229 C C . PHE A 1 155 ? -10.233 -8.305 10.515 1.00 94.75 155 PHE A C 1
ATOM 1231 O O . PHE A 1 155 ? -11.405 -8.536 10.214 1.00 94.75 155 PHE A O 1
ATOM 1238 N N . TYR A 1 156 ? -9.791 -8.306 11.765 1.00 95.94 156 TYR A N 1
ATOM 1239 C CA . TYR A 1 156 ? -10.600 -8.479 12.954 1.00 95.94 156 TYR A CA 1
ATOM 1240 C C . TYR A 1 156 ? -10.272 -7.370 13.950 1.00 95.94 156 TYR A C 1
ATOM 1242 O O . TYR A 1 156 ? -9.104 -7.049 14.173 1.00 95.94 156 TYR A O 1
ATOM 1250 N N . ALA A 1 157 ? -11.295 -6.811 14.589 1.00 95.81 157 ALA A N 1
ATOM 1251 C CA . ALA A 1 157 ? -11.124 -5.857 15.670 1.00 95.81 157 ALA A CA 1
ATOM 1252 C C . ALA A 1 157 ? -12.052 -6.160 16.844 1.00 95.81 157 ALA A C 1
ATOM 1254 O O . ALA A 1 157 ? -13.207 -6.555 16.675 1.00 95.81 157 ALA A O 1
ATOM 1255 N N . TYR A 1 158 ? -11.542 -5.933 18.049 1.00 96.62 158 TYR A N 1
ATOM 1256 C CA . TYR A 1 158 ? -12.247 -6.161 19.297 1.00 96.62 158 TYR A CA 1
ATOM 1257 C C . TYR A 1 158 ? -12.320 -4.879 20.117 1.00 96.62 158 TYR A C 1
ATOM 1259 O O . TYR A 1 158 ? -11.301 -4.280 20.476 1.00 96.62 158 TYR A O 1
ATOM 1267 N N . LYS A 1 159 ? -13.550 -4.465 20.423 1.00 95.62 159 LYS A N 1
ATOM 1268 C CA . LYS A 1 159 ? -13.845 -3.317 21.271 1.00 95.62 159 LYS A CA 1
ATOM 1269 C C . LYS A 1 159 ? -13.782 -3.742 22.732 1.00 95.62 159 LYS A C 1
ATOM 1271 O O . LYS A 1 159 ? -14.641 -4.489 23.195 1.00 95.62 159 LYS A O 1
ATOM 1276 N N . ASN A 1 160 ? -12.796 -3.235 23.463 1.00 95.00 160 ASN A N 1
ATOM 1277 C CA . ASN A 1 160 ? -12.618 -3.525 24.882 1.00 95.00 160 ASN A CA 1
ATOM 1278 C C . ASN A 1 160 ? -12.674 -2.221 25.711 1.00 95.00 160 ASN A C 1
ATOM 1280 O O . ASN A 1 160 ? -12.222 -1.170 25.244 1.00 95.00 160 ASN A O 1
ATOM 1284 N N . PRO A 1 161 ? -13.252 -2.251 26.932 1.00 91.56 161 PRO A N 1
ATOM 1285 C CA . PRO A 1 161 ? -13.388 -1.072 27.790 1.00 91.56 161 PRO A CA 1
ATOM 1286 C C . PRO A 1 161 ? -12.087 -0.329 28.107 1.00 91.56 161 PRO A C 1
ATOM 1288 O O . PRO A 1 161 ? -12.135 0.873 28.353 1.00 91.56 161 PRO A O 1
ATOM 1291 N N . ILE A 1 162 ? -10.933 -0.999 28.097 1.00 93.12 162 ILE A N 1
ATOM 1292 C CA . ILE A 1 162 ? -9.625 -0.401 28.394 1.00 93.12 162 ILE A CA 1
ATOM 1293 C C . ILE A 1 162 ? -8.980 0.095 27.103 1.00 93.12 162 ILE A C 1
ATOM 1295 O O . ILE A 1 162 ? -8.774 1.298 26.955 1.00 93.12 162 ILE A O 1
ATOM 1299 N N . VAL A 1 163 ? -8.745 -0.802 26.146 1.00 95.25 163 VAL A N 1
ATOM 1300 C CA . VAL A 1 163 ? -8.090 -0.513 24.865 1.00 95.25 163 VAL A CA 1
ATOM 1301 C C . VAL A 1 163 ? -8.687 -1.391 23.773 1.00 95.25 163 VAL A C 1
ATOM 1303 O O . VAL A 1 163 ? -8.943 -2.566 24.003 1.00 95.25 163 VAL A O 1
ATOM 1306 N N . ASN A 1 164 ? -8.906 -0.838 22.587 1.00 95.75 164 ASN A N 1
ATOM 1307 C CA . ASN A 1 164 ? -9.362 -1.606 21.435 1.00 95.75 164 ASN A CA 1
ATOM 1308 C C . ASN A 1 164 ? -8.174 -2.284 20.759 1.00 95.75 164 ASN A C 1
ATOM 1310 O O . ASN A 1 164 ? -7.114 -1.674 20.614 1.00 95.75 164 ASN A O 1
ATOM 1314 N N . PHE A 1 165 ? -8.382 -3.511 20.298 1.00 96.94 165 PHE A N 1
ATOM 1315 C CA . PHE A 1 165 ? -7.382 -4.296 19.584 1.00 96.94 165 PHE A CA 1
ATOM 1316 C C . PHE A 1 165 ? -7.835 -4.554 18.151 1.00 96.94 165 PHE A C 1
ATOM 1318 O O . PHE A 1 165 ? -9.031 -4.689 17.892 1.00 96.94 165 PHE A O 1
ATOM 1325 N N . GLY A 1 166 ? -6.886 -4.661 17.229 1.00 96.38 166 GLY A N 1
ATOM 1326 C CA . GLY A 1 166 ? -7.145 -5.133 15.880 1.00 96.38 166 GLY A CA 1
ATOM 1327 C C . GLY A 1 166 ? -5.962 -5.891 15.302 1.00 96.38 166 GLY A C 1
ATOM 1328 O O . GLY A 1 166 ? -4.810 -5.624 15.637 1.00 96.38 166 GLY A O 1
ATOM 1329 N N . ILE A 1 167 ? -6.263 -6.820 14.409 1.00 97.19 167 ILE A N 1
ATOM 1330 C CA . ILE A 1 167 ? -5.303 -7.615 13.650 1.00 97.19 167 ILE A CA 1
ATOM 1331 C C . ILE A 1 167 ? -5.803 -7.736 12.213 1.00 97.19 167 ILE A C 1
ATOM 1333 O O . ILE A 1 167 ? -7.006 -7.841 11.984 1.00 97.19 167 ILE A O 1
ATOM 1337 N N . ALA A 1 168 ? -4.894 -7.707 11.251 1.00 96.38 168 ALA A N 1
ATOM 1338 C CA . ALA A 1 168 ? -5.189 -7.904 9.844 1.00 96.38 168 ALA A CA 1
ATOM 1339 C C . ALA A 1 168 ? -4.146 -8.830 9.223 1.00 96.38 168 ALA A C 1
ATOM 1341 O O . ALA A 1 168 ? -2.950 -8.550 9.303 1.00 96.38 168 ALA A O 1
ATOM 1342 N N . GLY A 1 169 ? -4.609 -9.920 8.614 1.00 96.75 169 GLY A N 1
ATOM 1343 C CA . GLY A 1 169 ? -3.804 -10.717 7.698 1.00 96.75 169 GLY A CA 1
ATOM 1344 C C . GLY A 1 169 ? -3.792 -10.016 6.349 1.00 96.75 169 GLY A C 1
ATOM 1345 O O . GLY A 1 169 ? -4.853 -9.816 5.760 1.00 96.75 169 GLY A O 1
ATOM 1346 N N . ASN A 1 170 ? -2.611 -9.609 5.898 1.00 94.62 170 ASN A N 1
ATOM 1347 C CA . ASN A 1 170 ? -2.424 -8.892 4.643 1.00 94.62 170 ASN A CA 1
ATOM 1348 C C . ASN A 1 170 ? -1.928 -9.880 3.579 1.00 94.62 170 ASN A C 1
ATOM 1350 O O . ASN A 1 170 ? -1.161 -10.785 3.891 1.00 94.62 170 ASN A O 1
ATOM 1354 N N . TYR A 1 171 ? -2.307 -9.703 2.325 1.00 95.44 171 TYR A N 1
ATOM 1355 C CA . TYR A 1 171 ? -1.768 -10.441 1.193 1.00 95.44 171 TYR A CA 1
ATOM 1356 C C . TYR A 1 171 ? -1.402 -9.448 0.099 1.00 95.44 171 TYR A C 1
ATOM 1358 O O . TYR A 1 171 ? -2.262 -8.723 -0.405 1.00 95.44 171 TYR A O 1
ATOM 1366 N N . TYR A 1 172 ? -0.111 -9.373 -0.208 1.00 93.94 172 TYR A N 1
ATOM 1367 C CA . TYR A 1 172 ? 0.420 -8.470 -1.216 1.00 93.94 172 TYR A CA 1
ATOM 1368 C C . TYR A 1 172 ? 0.499 -9.193 -2.552 1.00 93.94 172 TYR A C 1
ATOM 1370 O O . TYR A 1 172 ? 0.969 -10.326 -2.618 1.00 93.94 172 TYR A O 1
ATOM 1378 N N . LEU A 1 173 ? 0.046 -8.515 -3.598 1.00 94.19 173 LEU A N 1
ATOM 1379 C CA . LEU A 1 173 ? 0.064 -8.961 -4.985 1.00 94.19 173 LEU A CA 1
ATOM 1380 C C . LEU A 1 173 ? 0.579 -7.797 -5.810 1.00 94.19 173 LEU A C 1
ATOM 1382 O O . LEU A 1 173 ? -0.011 -6.721 -5.750 1.00 94.19 173 LEU A O 1
ATOM 1386 N N . GLY A 1 174 ? 1.648 -7.972 -6.568 1.00 91.56 174 GLY A N 1
ATOM 1387 C CA . GLY A 1 174 ? 2.140 -6.882 -7.387 1.00 91.56 174 GLY A CA 1
ATOM 1388 C C . GLY A 1 174 ? 2.909 -7.324 -8.607 1.00 91.56 174 GLY A C 1
ATOM 1389 O O . GLY A 1 174 ? 3.339 -8.470 -8.719 1.00 91.56 174 GLY A O 1
ATOM 1390 N N . HIS A 1 175 ? 3.064 -6.364 -9.504 1.00 91.50 175 HIS A N 1
ATOM 1391 C CA . HIS A 1 175 ? 3.915 -6.470 -10.670 1.00 91.50 175 HIS A CA 1
ATOM 1392 C C . HIS A 1 175 ? 4.787 -5.221 -10.802 1.00 91.50 175 HIS A C 1
ATOM 1394 O O . HIS A 1 175 ? 4.464 -4.131 -10.306 1.00 91.50 175 HIS A O 1
ATOM 1400 N N . ARG A 1 176 ? 5.904 -5.378 -11.499 1.00 89.25 176 ARG A N 1
ATOM 1401 C CA . ARG A 1 176 ? 6.729 -4.280 -11.984 1.00 89.25 176 ARG A CA 1
ATOM 1402 C C . ARG A 1 176 ? 7.286 -4.650 -13.348 1.00 89.25 176 ARG A C 1
ATOM 1404 O O . ARG A 1 176 ? 8.137 -5.526 -13.438 1.00 89.25 176 ARG A O 1
ATOM 1411 N N . THR A 1 177 ? 6.845 -3.921 -14.357 1.00 89.88 177 THR A N 1
ATOM 1412 C CA . THR A 1 177 ? 7.389 -3.939 -15.706 1.00 89.88 177 THR A CA 1
ATOM 1413 C C . THR A 1 177 ? 8.208 -2.673 -15.912 1.00 89.88 177 THR A C 1
ATOM 1415 O O . THR A 1 177 ? 7.765 -1.566 -15.599 1.00 89.88 177 THR A O 1
ATOM 1418 N N . SER A 1 178 ? 9.438 -2.819 -16.379 1.00 89.31 178 SER A N 1
ATOM 1419 C CA . SER A 1 178 ? 10.312 -1.716 -16.762 1.00 89.31 178 SER A CA 1
ATOM 1420 C C . SER A 1 178 ? 10.765 -1.947 -18.192 1.00 89.31 178 SER A C 1
ATOM 1422 O O . SER A 1 178 ? 11.349 -2.983 -18.486 1.00 89.31 178 SER A O 1
ATOM 1424 N N . TYR A 1 179 ? 10.470 -0.988 -19.056 1.00 89.69 179 TYR A N 1
ATOM 1425 C CA . TYR A 1 179 ? 10.767 -1.016 -20.476 1.00 89.69 179 TYR A CA 1
ATOM 1426 C C . TYR A 1 179 ? 11.736 0.112 -20.813 1.00 89.69 179 TYR A C 1
ATOM 1428 O O . TYR A 1 179 ? 11.571 1.241 -20.344 1.00 89.69 179 TYR A O 1
ATOM 1436 N N . TRP A 1 180 ? 12.732 -0.199 -21.629 1.00 89.38 180 TRP A N 1
ATOM 1437 C CA . TRP A 1 180 ? 13.703 0.753 -22.140 1.00 89.38 180 TRP A CA 1
ATOM 1438 C C . TRP A 1 180 ? 13.876 0.541 -23.633 1.00 89.38 180 TRP A C 1
ATOM 1440 O O . TRP A 1 180 ? 14.134 -0.577 -24.071 1.00 89.38 180 TRP A O 1
ATOM 1450 N N . GLU A 1 181 ? 13.783 1.614 -24.402 1.00 90.38 181 GLU A N 1
ATOM 1451 C CA . GLU A 1 181 ? 13.976 1.601 -25.843 1.00 90.38 181 GLU A CA 1
ATOM 1452 C C . GLU A 1 181 ? 14.883 2.744 -26.277 1.00 90.38 181 GLU A C 1
ATOM 1454 O O . GLU A 1 181 ? 14.808 3.861 -25.765 1.00 90.38 181 GLU A O 1
ATOM 1459 N N . THR A 1 182 ? 15.754 2.444 -27.229 1.00 89.75 182 THR A N 1
ATOM 1460 C CA . THR A 1 182 ? 16.597 3.409 -27.921 1.00 89.75 182 THR A CA 1
ATOM 1461 C C . THR A 1 182 ? 16.355 3.242 -29.410 1.00 89.75 182 THR A C 1
ATOM 1463 O O . THR A 1 182 ? 16.661 2.186 -29.968 1.00 89.75 182 THR A O 1
ATOM 1466 N N . GLU A 1 183 ? 15.781 4.272 -30.022 1.00 89.31 183 GLU A N 1
ATOM 1467 C CA . GLU A 1 183 ? 15.461 4.328 -31.446 1.00 89.31 183 GLU A CA 1
ATOM 1468 C C . GLU A 1 183 ? 16.347 5.382 -32.113 1.00 89.31 183 GLU A C 1
ATOM 1470 O O . GLU A 1 183 ? 16.235 6.566 -31.804 1.00 89.31 183 GLU A O 1
ATOM 1475 N N . PHE A 1 184 ? 17.266 4.949 -32.976 1.00 87.25 184 PHE A N 1
ATOM 1476 C CA . PHE A 1 184 ? 18.140 5.837 -33.743 1.00 87.25 184 PHE A CA 1
ATOM 1477 C C . PHE A 1 184 ? 17.425 6.341 -35.000 1.00 87.25 184 PHE A C 1
ATOM 1479 O O . PHE A 1 184 ? 16.645 5.608 -35.611 1.00 87.25 184 PHE A O 1
ATOM 1486 N N . GLU A 1 185 ? 17.701 7.584 -35.400 1.00 84.69 185 GLU A N 1
ATOM 1487 C CA . GLU A 1 185 ? 17.200 8.138 -36.667 1.00 84.69 185 GLU A CA 1
ATOM 1488 C C . GLU A 1 185 ? 17.942 7.543 -37.880 1.00 84.69 185 GLU A C 1
ATOM 1490 O O . GLU A 1 185 ? 17.394 7.471 -38.983 1.00 84.69 185 GLU A O 1
ATOM 1495 N N . GLU A 1 186 ? 19.190 7.111 -37.684 1.00 84.81 186 GLU A N 1
ATOM 1496 C CA . GLU A 1 186 ? 20.046 6.502 -38.703 1.00 84.81 186 GLU A CA 1
ATOM 1497 C C . GLU A 1 186 ? 19.916 4.961 -38.760 1.00 84.81 186 GLU A C 1
ATOM 1499 O O . GLU A 1 186 ? 19.261 4.343 -37.924 1.00 84.81 186 GLU A O 1
ATOM 1504 N N . GLU A 1 187 ? 20.577 4.298 -39.727 1.00 75.25 187 GLU A N 1
ATOM 1505 C CA . GLU A 1 187 ? 20.630 2.821 -39.856 1.00 75.25 187 GLU A CA 1
ATOM 1506 C C . GLU A 1 187 ? 21.505 2.146 -38.769 1.00 75.25 187 GLU A C 1
ATOM 1508 O O . GLU A 1 187 ? 22.384 1.329 -39.052 1.00 75.25 187 GLU A O 1
ATOM 1513 N N . LEU A 1 188 ? 21.291 2.505 -37.505 1.00 79.19 188 LEU A N 1
ATOM 1514 C CA . LEU A 1 188 ? 21.892 1.863 -36.341 1.00 79.19 188 LEU A CA 1
ATOM 1515 C C . LEU A 1 188 ? 20.924 0.847 -35.719 1.00 79.19 188 LEU A C 1
ATOM 1517 O O . LEU A 1 188 ? 19.724 0.827 -35.991 1.00 79.19 188 LEU A O 1
ATOM 1521 N N . LEU A 1 189 ? 21.460 -0.052 -34.890 1.00 78.56 189 LEU A N 1
ATOM 1522 C CA . LEU A 1 189 ? 20.653 -1.063 -34.209 1.00 78.56 189 LEU A CA 1
ATOM 1523 C C . LEU A 1 189 ? 19.868 -0.433 -33.055 1.00 78.56 189 LEU A C 1
ATOM 1525 O O . LEU A 1 189 ? 20.443 -0.023 -32.046 1.00 78.56 189 LEU A O 1
ATOM 1529 N N . ASN A 1 190 ? 18.544 -0.430 -33.193 1.00 85.06 190 ASN A N 1
ATOM 1530 C CA . ASN 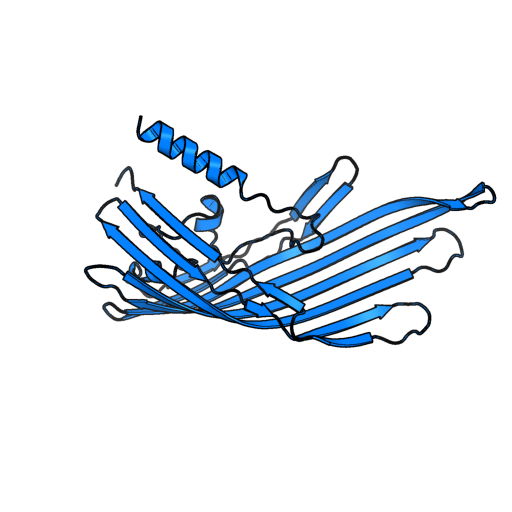A 1 190 ? 17.635 -0.071 -32.113 1.00 85.06 190 ASN A CA 1
ATOM 1531 C C . ASN A 1 190 ? 17.670 -1.138 -31.019 1.00 85.06 190 ASN A C 1
ATOM 1533 O O . ASN A 1 190 ? 17.561 -2.334 -31.302 1.00 85.06 190 ASN A O 1
ATOM 1537 N N . ASN A 1 191 ? 17.743 -0.704 -29.764 1.00 85.38 191 ASN A N 1
ATOM 1538 C CA . ASN A 1 191 ? 17.770 -1.602 -28.613 1.00 85.38 191 ASN A CA 1
ATOM 1539 C C . ASN A 1 191 ? 16.477 -1.477 -27.814 1.00 85.38 191 ASN A C 1
ATOM 1541 O O . ASN A 1 191 ? 15.989 -0.375 -27.576 1.00 85.38 191 ASN A O 1
ATOM 1545 N N . LYS A 1 192 ? 15.946 -2.613 -27.374 1.00 88.88 192 LYS A N 1
ATOM 1546 C CA . LYS A 1 192 ? 14.759 -2.738 -26.533 1.00 88.88 192 LYS A CA 1
ATOM 1547 C C . LYS A 1 192 ? 15.059 -3.719 -25.415 1.00 88.88 192 LYS A C 1
ATOM 1549 O O . LYS A 1 192 ? 15.513 -4.832 -25.678 1.00 88.88 192 LYS A O 1
ATOM 1554 N N . TYR A 1 193 ? 14.758 -3.309 -24.194 1.00 88.62 193 TYR A N 1
ATOM 1555 C CA . TYR A 1 193 ? 14.877 -4.111 -22.988 1.00 88.62 193 TYR A CA 1
ATOM 1556 C C . TYR A 1 193 ? 13.561 -4.079 -22.232 1.00 88.62 193 TYR A C 1
ATOM 1558 O O . TYR A 1 193 ? 12.978 -3.014 -22.035 1.00 88.62 193 TYR A O 1
ATOM 1566 N N . GLU A 1 194 ? 13.131 -5.234 -21.744 1.00 89.81 194 GLU A N 1
ATOM 1567 C CA . GLU A 1 194 ? 11.962 -5.339 -20.884 1.00 89.81 194 GLU A CA 1
ATOM 1568 C C . GLU A 1 194 ? 12.278 -6.228 -19.685 1.00 89.81 194 GLU A C 1
ATOM 1570 O O . GLU A 1 194 ? 12.715 -7.366 -19.827 1.00 89.81 194 GLU A O 1
ATOM 1575 N N . SER A 1 195 ? 12.069 -5.699 -18.484 1.00 89.88 195 SER A N 1
ATOM 1576 C CA . SER A 1 195 ? 12.135 -6.454 -17.238 1.00 89.88 195 SER A CA 1
ATOM 1577 C C . SER A 1 195 ? 10.744 -6.538 -16.640 1.00 89.88 195 SER A C 1
ATOM 1579 O O . SER A 1 195 ? 10.185 -5.515 -16.250 1.00 89.88 195 SER A O 1
ATOM 1581 N N . GLU A 1 196 ? 10.217 -7.748 -16.507 1.00 91.75 196 GLU A N 1
ATOM 1582 C CA . GLU A 1 196 ? 8.954 -8.021 -15.827 1.00 91.75 196 GLU A CA 1
ATOM 1583 C C . GLU A 1 196 ? 9.237 -8.748 -14.517 1.00 91.75 196 GLU A C 1
ATOM 1585 O O . GLU A 1 196 ? 10.114 -9.609 -14.431 1.00 91.75 196 GLU A O 1
ATOM 1590 N N . LYS A 1 197 ? 8.512 -8.368 -13.469 1.00 91.88 197 LYS A N 1
ATOM 1591 C CA . LYS A 1 197 ? 8.583 -8.988 -12.148 1.00 91.88 197 LYS A CA 1
ATOM 1592 C C . LYS A 1 197 ? 7.179 -9.143 -11.614 1.00 91.88 197 LYS A C 1
ATOM 1594 O O . LYS A 1 197 ? 6.474 -8.143 -11.489 1.00 91.88 197 LYS A O 1
ATOM 1599 N N . GLU A 1 198 ? 6.819 -10.350 -11.212 1.00 93.81 198 GLU A N 1
ATOM 1600 C CA . GLU A 1 198 ? 5.589 -10.634 -10.482 1.00 93.81 198 GLU A CA 1
ATOM 1601 C C . GLU A 1 198 ? 5.940 -11.108 -9.080 1.00 93.81 198 GLU A C 1
ATOM 1603 O O . GLU A 1 198 ? 6.801 -11.966 -8.898 1.00 93.81 198 GLU A O 1
ATOM 1608 N N . PHE A 1 199 ? 5.295 -10.550 -8.060 1.00 92.44 199 PHE A N 1
ATOM 1609 C CA . PHE A 1 199 ? 5.649 -10.872 -6.683 1.00 92.44 199 PHE A CA 1
ATOM 1610 C C . PHE A 1 199 ? 4.441 -10.882 -5.744 1.00 92.44 199 PHE A C 1
ATOM 1612 O O . PHE A 1 199 ? 3.519 -10.067 -5.858 1.00 92.44 199 PHE A O 1
ATOM 1619 N N . LYS A 1 200 ? 4.437 -11.833 -4.798 1.00 95.12 200 LYS A N 1
ATOM 1620 C CA . LYS A 1 200 ? 3.304 -12.060 -3.887 1.00 95.12 200 LYS A CA 1
ATOM 1621 C C . LYS A 1 200 ? 3.710 -12.699 -2.564 1.00 95.12 200 LYS A C 1
ATOM 1623 O O . LYS A 1 200 ? 4.281 -13.779 -2.561 1.00 95.12 200 LYS A O 1
ATOM 1628 N N . ASN A 1 201 ? 3.314 -12.124 -1.430 1.00 96.12 201 ASN A N 1
ATOM 1629 C CA . ASN A 1 201 ? 3.522 -12.747 -0.115 1.00 96.12 201 ASN A CA 1
ATOM 1630 C C . ASN A 1 201 ? 2.473 -12.285 0.912 1.00 96.12 201 ASN A C 1
ATOM 1632 O O . ASN A 1 201 ? 1.944 -11.173 0.811 1.00 96.12 201 ASN A O 1
ATOM 1636 N N . PRO A 1 202 ? 2.190 -13.108 1.940 1.00 96.62 202 PRO A N 1
ATOM 1637 C CA . PRO A 1 202 ? 1.380 -12.700 3.079 1.00 96.62 202 PRO A CA 1
ATOM 1638 C C . PRO A 1 202 ? 2.163 -11.794 4.038 1.00 96.62 202 PRO A C 1
ATOM 1640 O O . PRO A 1 202 ? 3.367 -11.948 4.220 1.00 96.62 202 PRO A O 1
ATOM 1643 N N . GLY A 1 203 ? 1.452 -10.899 4.712 1.00 95.06 203 GLY A N 1
ATOM 1644 C CA . GLY A 1 203 ? 1.947 -10.048 5.785 1.00 95.06 203 GLY A CA 1
ATOM 1645 C C . GLY A 1 203 ? 0.959 -9.967 6.948 1.00 95.06 203 GLY A C 1
ATOM 1646 O O . GLY A 1 203 ? -0.110 -10.581 6.942 1.00 95.06 203 GLY A O 1
ATOM 1647 N N . LEU A 1 204 ? 1.325 -9.196 7.967 1.00 96.38 204 LEU A N 1
ATOM 1648 C CA . LEU A 1 204 ? 0.536 -9.036 9.183 1.00 96.38 204 LEU A CA 1
ATOM 1649 C C . LEU A 1 204 ? 0.570 -7.588 9.668 1.00 96.38 204 LEU A C 1
ATOM 1651 O O . LEU A 1 204 ? 1.633 -6.970 9.745 1.00 96.38 204 LEU A O 1
ATOM 1655 N N . THR A 1 205 ? -0.590 -7.080 10.074 1.00 95.69 205 THR A N 1
ATOM 1656 C CA . THR A 1 205 ? -0.726 -5.782 10.732 1.00 95.69 205 THR A CA 1
ATOM 1657 C C . THR A 1 205 ? -1.474 -5.941 12.047 1.00 95.69 205 THR A C 1
ATOM 1659 O O . THR A 1 205 ? -2.514 -6.589 12.106 1.00 95.69 205 THR A O 1
ATOM 1662 N N . VAL A 1 206 ? -0.973 -5.319 13.109 1.00 96.94 206 VAL A N 1
ATOM 1663 C CA . VAL A 1 206 ? -1.632 -5.245 14.417 1.00 96.94 206 VAL A CA 1
ATOM 1664 C C . VAL A 1 206 ? -1.868 -3.796 14.808 1.00 96.94 206 VAL A C 1
ATOM 1666 O O . VAL A 1 206 ? -1.145 -2.889 14.395 1.00 96.94 206 VAL A O 1
ATOM 1669 N N . GLY A 1 207 ? -2.901 -3.574 15.607 1.00 95.56 207 GLY A N 1
ATOM 1670 C CA . GLY A 1 207 ? -3.370 -2.251 15.964 1.00 95.56 207 GLY A CA 1
ATOM 1671 C C . GLY A 1 207 ? -3.881 -2.179 17.391 1.00 95.56 207 GLY A C 1
ATOM 1672 O O . GLY A 1 207 ? -4.522 -3.104 17.891 1.00 95.56 207 GLY A O 1
ATOM 1673 N N . LEU A 1 208 ? -3.640 -1.038 18.023 1.00 96.31 208 LEU A N 1
ATOM 1674 C CA . LEU A 1 208 ? -4.251 -0.621 19.272 1.00 96.31 208 LEU A CA 1
ATOM 1675 C C . LEU A 1 208 ? -4.885 0.745 19.073 1.00 96.31 208 LEU A C 1
ATOM 1677 O O . LEU A 1 208 ? -4.384 1.588 18.325 1.00 96.31 208 LEU A O 1
ATOM 1681 N N . SER A 1 209 ? -6.000 0.983 19.746 1.00 94.44 209 SER A N 1
ATOM 1682 C CA . SER A 1 209 ? -6.630 2.294 19.692 1.00 94.44 209 SER A CA 1
ATOM 1683 C C . SER A 1 209 ? -7.516 2.557 20.900 1.00 94.44 209 SER A C 1
ATOM 1685 O O . SER A 1 209 ? -7.990 1.639 21.573 1.00 94.44 209 SER A O 1
ATOM 1687 N N . LYS A 1 210 ? -7.734 3.834 21.203 1.00 94.00 210 LYS A N 1
ATOM 1688 C CA . LYS A 1 210 ? -8.604 4.253 22.296 1.00 94.00 210 LYS A CA 1
ATOM 1689 C C . LYS A 1 210 ? -9.222 5.607 21.995 1.00 94.00 210 LYS A C 1
ATOM 1691 O O . LYS A 1 210 ? -8.553 6.501 21.490 1.00 94.00 210 LYS A O 1
ATOM 1696 N N . LYS A 1 211 ? -10.496 5.752 22.349 1.00 91.88 211 LYS A N 1
ATOM 1697 C CA . LYS A 1 211 ? -11.237 7.009 22.310 1.00 91.88 211 LYS A CA 1
ATOM 1698 C C . LYS A 1 211 ? -11.659 7.408 23.724 1.00 91.88 211 LYS A C 1
ATOM 1700 O O . LYS A 1 211 ? -12.197 6.579 24.460 1.00 91.88 211 LYS A O 1
ATOM 1705 N N . TRP A 1 212 ? -11.440 8.674 24.056 1.00 91.69 212 TRP A N 1
ATOM 1706 C CA . TRP A 1 212 ? -11.930 9.372 25.238 1.00 91.69 212 TRP A CA 1
ATOM 1707 C C . TRP A 1 212 ? -12.676 10.619 24.775 1.00 91.69 212 TRP A C 1
ATOM 1709 O O . TRP A 1 212 ? -12.054 11.637 24.484 1.00 91.69 212 TRP A O 1
ATOM 1719 N N . ASP A 1 213 ? -14.003 10.524 24.691 1.00 88.94 213 ASP A N 1
ATOM 1720 C CA . ASP A 1 213 ? -14.865 11.633 24.270 1.00 88.94 213 ASP A CA 1
ATOM 1721 C C . ASP A 1 213 ? -14.400 12.274 22.939 1.00 88.94 213 ASP A C 1
ATOM 1723 O O . ASP A 1 213 ? -14.561 11.662 21.875 1.00 88.94 213 ASP A O 1
ATOM 1727 N N . LYS A 1 214 ? -13.764 13.454 22.998 1.00 90.00 214 LYS A N 1
ATOM 1728 C CA . LYS A 1 214 ? -13.241 14.220 21.853 1.00 90.00 214 LYS A CA 1
ATOM 1729 C C . LYS A 1 214 ? -11.820 13.857 21.419 1.00 90.00 214 LYS A C 1
ATOM 1731 O O . LYS A 1 214 ? -11.378 14.321 20.371 1.00 90.00 214 LYS A O 1
ATOM 1736 N N . ILE A 1 215 ? -11.092 13.060 22.196 1.00 91.88 215 ILE A N 1
ATOM 1737 C CA . ILE A 1 215 ? -9.721 12.641 21.888 1.00 91.88 215 ILE A CA 1
ATOM 1738 C C . ILE A 1 215 ? -9.726 11.174 21.480 1.00 91.88 215 ILE A C 1
ATOM 1740 O O . ILE A 1 215 ? -10.344 10.335 22.134 1.00 91.88 215 ILE A O 1
ATOM 1744 N N . SER A 1 216 ? -8.968 10.833 20.449 1.00 92.19 216 SER A N 1
ATOM 1745 C CA . SER A 1 216 ? -8.624 9.449 20.166 1.00 92.19 216 SER A CA 1
ATOM 1746 C C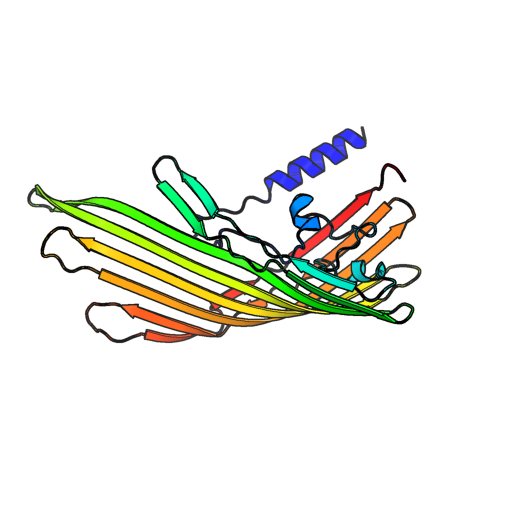 . SER A 1 216 ? -7.158 9.285 19.818 1.00 92.19 216 SER A C 1
ATOM 1748 O O . SER A 1 216 ? -6.518 10.176 19.268 1.00 92.19 216 SER A O 1
ATOM 1750 N N . VAL A 1 217 ? -6.626 8.124 20.176 1.00 93.19 217 VAL A N 1
ATOM 1751 C CA . VAL A 1 217 ? -5.246 7.725 19.921 1.00 93.19 217 VAL A CA 1
ATOM 1752 C C . VAL A 1 217 ? -5.219 6.360 19.257 1.00 93.19 217 VAL A C 1
ATOM 1754 O O . VAL A 1 217 ? -6.097 5.518 19.481 1.00 93.19 217 VAL A O 1
ATOM 1757 N N . GLY A 1 218 ? -4.198 6.140 18.443 1.00 91.81 218 GLY A N 1
ATOM 1758 C CA . GLY A 1 218 ? -4.032 4.924 17.666 1.00 91.81 218 GLY A CA 1
ATOM 1759 C C . GLY A 1 218 ? -2.562 4.613 17.454 1.00 91.81 218 GLY A C 1
ATOM 1760 O O . GLY A 1 218 ? -1.783 5.496 17.093 1.00 91.81 218 GLY A O 1
ATOM 1761 N N . LEU A 1 219 ? -2.213 3.349 17.669 1.00 93.44 219 LEU A N 1
ATOM 1762 C CA . LEU A 1 219 ? -0.918 2.766 17.352 1.00 93.44 219 LEU A CA 1
ATOM 1763 C C . LEU A 1 219 ? -1.145 1.591 16.405 1.00 93.44 219 LEU A C 1
ATOM 1765 O O . LEU A 1 219 ? -2.036 0.780 16.643 1.00 93.44 219 LEU A O 1
ATOM 1769 N N . SER A 1 220 ? -0.343 1.464 15.358 1.00 93.19 220 SER A N 1
ATOM 1770 C CA . SER A 1 220 ? -0.357 0.271 14.511 1.00 93.19 220 SER A CA 1
ATOM 1771 C C . SER A 1 220 ? 1.042 -0.117 14.082 1.00 93.19 220 SER A C 1
ATOM 1773 O O . SER A 1 220 ? 1.884 0.751 13.849 1.00 93.19 220 SER A O 1
ATOM 1775 N N . TYR A 1 221 ? 1.244 -1.413 13.899 1.00 94.00 221 TYR A N 1
ATOM 1776 C CA . TYR A 1 221 ? 2.477 -1.983 13.395 1.00 94.00 221 TYR A CA 1
ATOM 1777 C C . TYR A 1 221 ? 2.170 -2.975 12.275 1.00 94.00 221 TYR A C 1
ATOM 1779 O O . TYR A 1 221 ? 1.422 -3.927 12.490 1.00 94.00 221 TYR A O 1
ATOM 1787 N N . ALA A 1 222 ? 2.747 -2.751 11.098 1.00 92.81 222 ALA A N 1
ATOM 1788 C CA . ALA A 1 222 ? 2.755 -3.708 9.999 1.00 92.81 222 ALA A CA 1
ATOM 1789 C C . ALA A 1 222 ? 4.152 -4.318 9.875 1.00 92.81 222 ALA A C 1
ATOM 1791 O O . ALA A 1 222 ? 5.147 -3.586 9.841 1.00 92.81 222 ALA A O 1
ATOM 1792 N N . ILE A 1 223 ? 4.223 -5.646 9.808 1.00 93.62 223 ILE A N 1
ATOM 1793 C CA . ILE A 1 223 ? 5.489 -6.368 9.695 1.00 93.62 223 ILE A CA 1
ATOM 1794 C C . ILE A 1 223 ? 6.124 -6.142 8.319 1.00 93.62 223 ILE A C 1
ATOM 1796 O O . ILE A 1 223 ? 5.435 -6.050 7.299 1.00 93.62 223 ILE A O 1
ATOM 1800 N N . LYS A 1 224 ? 7.459 -6.083 8.291 1.00 93.56 224 LYS A N 1
ATOM 1801 C CA . LYS A 1 224 ? 8.223 -6.136 7.044 1.00 93.56 224 LYS A CA 1
ATOM 1802 C C . LYS A 1 224 ? 7.879 -7.433 6.306 1.00 93.56 224 LYS A C 1
ATOM 1804 O O . LYS A 1 224 ? 7.903 -8.497 6.917 1.00 93.56 224 LYS A O 1
ATOM 1809 N N . THR A 1 225 ? 7.593 -7.338 5.013 1.00 92.12 225 THR A N 1
ATOM 1810 C CA . THR A 1 225 ? 7.255 -8.494 4.175 1.00 92.12 225 THR A CA 1
ATOM 1811 C C . THR A 1 225 ? 8.119 -8.466 2.921 1.00 92.12 225 THR A C 1
ATOM 1813 O O . THR A 1 225 ? 8.042 -7.521 2.141 1.00 92.12 225 THR A O 1
ATOM 1816 N N . ASP A 1 226 ? 8.961 -9.477 2.743 1.00 94.19 226 ASP A N 1
ATOM 1817 C CA . ASP A 1 226 ? 9.692 -9.678 1.492 1.00 94.19 226 ASP A CA 1
ATOM 1818 C C . ASP A 1 226 ? 8.750 -10.388 0.498 1.00 94.19 226 ASP A C 1
ATOM 1820 O O . ASP A 1 226 ? 8.009 -11.293 0.890 1.00 94.19 226 ASP A O 1
ATOM 1824 N N . LEU A 1 227 ? 8.687 -9.875 -0.733 1.00 92.94 227 LEU A N 1
ATOM 1825 C CA . LEU A 1 227 ? 7.829 -10.348 -1.814 1.00 92.94 227 LEU A CA 1
ATOM 1826 C C . LEU A 1 227 ? 8.672 -11.136 -2.819 1.00 92.94 227 LEU A C 1
ATOM 1828 O O . LEU A 1 227 ? 9.661 -10.630 -3.355 1.00 92.94 227 LEU A O 1
ATOM 1832 N N . ASN A 1 228 ? 8.235 -12.354 -3.086 1.00 93.88 228 ASN A N 1
ATOM 1833 C CA . ASN A 1 228 ? 8.930 -13.378 -3.841 1.00 93.88 228 ASN A CA 1
ATOM 1834 C C . ASN A 1 228 ? 8.117 -13.673 -5.100 1.00 93.88 228 ASN A C 1
ATOM 1836 O O . ASN A 1 228 ? 6.894 -13.483 -5.108 1.00 93.88 228 ASN A O 1
ATOM 1840 N N . GLY A 1 229 ? 8.775 -14.184 -6.132 1.00 92.56 229 GLY A N 1
ATOM 1841 C CA . GLY A 1 229 ? 8.094 -14.606 -7.347 1.00 92.56 229 GLY A CA 1
ATOM 1842 C C . GLY A 1 229 ? 9.035 -14.742 -8.529 1.00 92.56 229 GLY A C 1
ATOM 1843 O O . GLY A 1 229 ? 10.210 -15.075 -8.365 1.00 92.56 229 GLY A O 1
ATOM 1844 N N . GLU A 1 230 ? 8.493 -14.480 -9.708 1.00 92.25 230 GLU A N 1
ATOM 1845 C CA . GLU A 1 230 ? 9.145 -14.709 -10.991 1.00 92.25 230 GLU A CA 1
ATOM 1846 C C . GLU A 1 230 ? 9.627 -13.385 -11.587 1.00 92.25 230 GLU A C 1
ATOM 1848 O O . GLU A 1 230 ? 9.006 -12.329 -11.411 1.00 92.25 230 GLU A O 1
ATOM 1853 N N . TYR A 1 231 ? 10.753 -13.443 -12.292 1.00 92.00 231 TYR A N 1
ATOM 1854 C CA . TYR A 1 231 ? 11.229 -12.354 -13.128 1.00 92.00 231 TYR A CA 1
ATOM 1855 C C . TYR A 1 231 ? 11.533 -12.865 -14.533 1.00 92.00 231 TYR A C 1
ATOM 1857 O O . TYR A 1 231 ? 12.060 -13.966 -14.705 1.00 92.00 231 TYR A O 1
ATOM 1865 N N . SER A 1 232 ? 11.250 -12.033 -15.530 1.00 91.44 232 SER A N 1
ATOM 1866 C CA . SER A 1 232 ? 11.704 -12.239 -16.901 1.00 91.44 232 SER A CA 1
ATOM 1867 C C . SER A 1 232 ? 12.441 -11.009 -17.406 1.00 91.44 232 SER A C 1
ATOM 1869 O O . SER A 1 232 ? 12.061 -9.874 -17.108 1.00 91.44 232 SER A O 1
ATOM 1871 N N . PHE A 1 233 ? 13.490 -11.229 -18.187 1.00 89.06 233 PHE A N 1
ATOM 1872 C CA . PHE A 1 233 ? 14.232 -10.179 -18.864 1.00 89.06 233 PHE A CA 1
ATOM 1873 C C . PHE A 1 233 ? 14.312 -10.489 -20.358 1.00 89.06 233 PHE A C 1
ATOM 1875 O O . PHE A 1 233 ? 14.887 -11.505 -20.745 1.00 89.06 233 PHE A O 1
ATOM 1882 N N . LYS A 1 234 ? 13.727 -9.610 -21.171 1.00 88.31 234 LYS A N 1
ATOM 1883 C CA . LYS A 1 234 ? 13.621 -9.727 -22.627 1.00 88.31 234 LYS A CA 1
ATOM 1884 C C . LYS A 1 234 ? 14.477 -8.662 -23.289 1.00 88.31 234 LYS A C 1
ATOM 1886 O O . LYS A 1 234 ? 14.593 -7.544 -22.779 1.00 88.31 234 LYS A O 1
ATOM 1891 N N . TYR A 1 235 ? 15.060 -8.997 -24.430 1.00 87.44 235 TYR A N 1
ATOM 1892 C CA . TYR A 1 235 ? 15.890 -8.081 -25.203 1.00 87.44 235 TYR A CA 1
ATOM 1893 C C . TYR A 1 235 ? 15.811 -8.414 -26.696 1.00 87.44 235 TYR A C 1
ATOM 1895 O O . TYR A 1 235 ? 15.600 -9.561 -27.083 1.00 87.44 235 TYR A O 1
ATOM 1903 N N . ASN A 1 236 ? 15.947 -7.401 -27.550 1.00 82.44 236 ASN A N 1
ATOM 1904 C CA . ASN A 1 236 ? 15.792 -7.527 -29.006 1.00 82.44 236 ASN A CA 1
ATOM 1905 C C . ASN A 1 236 ? 17.125 -7.677 -29.766 1.00 82.44 236 ASN A C 1
ATOM 1907 O O . ASN A 1 236 ? 17.171 -7.415 -30.967 1.00 82.44 236 ASN A O 1
ATOM 1911 N N . HIS A 1 237 ? 18.195 -8.063 -29.075 1.00 77.06 237 HIS A N 1
ATOM 1912 C CA . HIS A 1 237 ? 19.521 -8.289 -29.646 1.00 77.06 237 HIS A CA 1
ATOM 1913 C C . HIS A 1 237 ? 20.064 -9.662 -29.231 1.00 77.06 237 HIS A C 1
ATOM 1915 O O . HIS A 1 237 ? 19.469 -10.361 -28.416 1.00 77.06 237 HIS A O 1
ATOM 1921 N N . GLU A 1 238 ? 21.208 -10.074 -29.773 1.00 67.94 238 GLU A N 1
ATOM 1922 C CA . GLU A 1 238 ? 21.837 -11.352 -29.420 1.00 67.94 238 GLU A CA 1
ATOM 1923 C C . GLU A 1 238 ? 22.106 -11.439 -27.898 1.00 67.94 238 GLU A C 1
ATOM 1925 O O . GLU A 1 238 ? 22.582 -10.449 -27.328 1.00 67.94 238 GLU A O 1
ATOM 1930 N N . PRO A 1 239 ? 21.809 -12.566 -27.210 1.00 65.50 239 PRO A N 1
ATOM 1931 C CA . PRO A 1 239 ? 21.409 -13.880 -27.746 1.00 65.50 239 PRO A CA 1
ATOM 1932 C C . PRO A 1 239 ? 19.925 -14.144 -28.106 1.00 65.50 239 PRO A C 1
ATOM 1934 O O . PRO A 1 239 ? 19.609 -15.277 -28.444 1.00 65.50 239 PRO A O 1
ATOM 1937 N N . TYR A 1 240 ? 19.024 -13.153 -28.126 1.00 72.31 240 TYR A N 1
ATOM 1938 C CA . TYR A 1 240 ? 17.580 -13.304 -28.415 1.00 72.31 240 TYR A CA 1
ATOM 1939 C C . TYR A 1 240 ? 16.825 -14.321 -27.531 1.00 72.31 240 TYR A C 1
ATOM 1941 O O . TYR A 1 240 ? 15.788 -14.848 -27.939 1.00 72.31 240 TYR A O 1
ATOM 1949 N N . GLU A 1 241 ? 17.325 -14.607 -26.327 1.00 78.12 241 GLU A N 1
ATOM 1950 C CA . GLU A 1 241 ? 16.727 -15.579 -25.405 1.00 78.12 241 GLU A CA 1
ATOM 1951 C C . GLU A 1 241 ? 16.305 -14.923 -24.088 1.00 78.12 241 GLU A C 1
ATOM 1953 O O . GLU A 1 241 ? 17.131 -14.408 -23.335 1.00 78.12 241 GLU A O 1
ATOM 1958 N N . ASP A 1 242 ? 15.021 -14.987 -23.756 1.00 81.94 242 ASP A N 1
ATOM 1959 C CA . ASP A 1 242 ? 14.527 -14.436 -22.496 1.00 81.94 242 ASP A CA 1
ATOM 1960 C C . ASP A 1 242 ? 15.215 -15.094 -21.288 1.00 81.94 242 ASP A C 1
ATOM 1962 O O . ASP A 1 242 ? 15.282 -16.320 -21.164 1.00 81.94 242 ASP A O 1
ATOM 1966 N N . ILE A 1 243 ? 15.692 -14.276 -20.349 1.00 83.00 243 ILE A N 1
ATOM 1967 C CA . ILE A 1 243 ? 16.204 -14.767 -19.067 1.00 83.00 243 ILE A CA 1
ATOM 1968 C C . ILE A 1 243 ? 15.019 -14.862 -18.116 1.00 83.00 243 ILE A C 1
ATOM 1970 O O . ILE A 1 243 ? 14.461 -13.839 -17.724 1.00 83.00 243 ILE A O 1
ATOM 1974 N N . ILE A 1 244 ? 14.654 -16.081 -17.725 1.00 85.75 244 ILE A N 1
ATOM 1975 C CA . ILE A 1 244 ? 13.578 -16.347 -16.767 1.00 85.75 244 ILE A CA 1
ATOM 1976 C C . ILE A 1 244 ? 14.188 -16.923 -15.493 1.00 85.75 244 ILE A C 1
ATOM 1978 O O . ILE A 1 244 ? 15.021 -17.831 -15.546 1.00 85.75 244 ILE A O 1
ATOM 1982 N N . GLY A 1 245 ? 13.759 -16.423 -14.339 1.00 84.94 245 GLY A N 1
ATOM 1983 C CA . GLY A 1 245 ? 14.160 -16.990 -13.061 1.00 84.94 245 GLY A CA 1
ATOM 1984 C C . GLY A 1 245 ? 13.167 -16.722 -11.941 1.00 84.94 245 GLY A C 1
ATOM 1985 O O . GLY A 1 245 ? 12.273 -15.885 -12.040 1.00 84.94 245 GLY A O 1
ATOM 1986 N N . GLU A 1 246 ? 13.364 -17.438 -10.842 1.00 84.81 246 GLU A N 1
ATOM 1987 C CA . GLU A 1 246 ? 12.657 -17.212 -9.587 1.00 84.81 246 GLU A CA 1
ATOM 1988 C C . GLU A 1 246 ? 13.604 -16.553 -8.585 1.00 84.81 246 GLU A C 1
ATOM 1990 O O . GLU A 1 246 ? 14.770 -16.940 -8.467 1.00 84.81 246 GLU A O 1
ATOM 1995 N N . ASP A 1 247 ? 13.102 -15.570 -7.838 1.00 83.69 247 ASP A N 1
ATOM 1996 C CA . ASP A 1 247 ? 13.839 -14.969 -6.732 1.00 83.69 247 ASP A CA 1
ATOM 1997 C C . ASP A 1 247 ? 12.990 -14.962 -5.456 1.00 83.69 247 ASP A C 1
ATOM 1999 O O . ASP A 1 247 ? 11.812 -14.590 -5.415 1.00 83.69 247 ASP A O 1
ATOM 2003 N N . SER A 1 248 ? 13.650 -15.350 -4.371 1.00 76.94 248 SER A N 1
ATOM 2004 C CA . SER A 1 248 ? 13.141 -15.285 -3.009 1.00 76.94 248 SER A CA 1
ATOM 2005 C C . SER A 1 248 ? 12.990 -13.858 -2.475 1.00 76.94 248 SER A C 1
ATOM 2007 O O . SER A 1 248 ? 12.518 -13.704 -1.353 1.00 76.94 248 SER A O 1
ATOM 2009 N N . LYS A 1 249 ? 13.424 -12.824 -3.213 1.00 85.50 249 LYS A N 1
ATOM 2010 C CA . LYS A 1 249 ? 13.296 -11.426 -2.785 1.00 85.50 249 LYS A CA 1
ATOM 2011 C C . LYS A 1 249 ? 13.308 -10.428 -3.953 1.00 85.50 249 LYS A C 1
ATOM 2013 O O . LYS A 1 249 ? 14.276 -9.696 -4.158 1.00 85.50 249 LYS A O 1
ATOM 2018 N N . LEU A 1 250 ? 12.184 -10.313 -4.656 1.00 87.06 250 LEU A N 1
ATOM 2019 C CA . LEU A 1 250 ? 12.004 -9.346 -5.748 1.00 87.06 250 LEU A CA 1
ATOM 2020 C C . LEU A 1 250 ? 11.661 -7.930 -5.264 1.00 87.06 250 LEU A C 1
ATOM 2022 O O . LEU A 1 250 ? 12.061 -6.945 -5.889 1.00 87.06 250 LEU A O 1
ATOM 2026 N N . PHE A 1 251 ? 10.925 -7.812 -4.158 1.00 87.38 251 PHE A N 1
ATOM 2027 C CA . PHE A 1 251 ? 10.552 -6.527 -3.560 1.00 87.38 251 PHE A CA 1
ATOM 2028 C C . PHE A 1 251 ? 10.451 -6.642 -2.035 1.00 87.38 251 PHE A C 1
ATOM 2030 O O . PHE A 1 251 ? 10.177 -7.710 -1.504 1.00 87.38 251 PHE A O 1
ATOM 2037 N N . THR A 1 252 ? 10.636 -5.544 -1.303 1.00 88.56 252 THR A N 1
ATOM 2038 C CA . THR A 1 252 ? 10.471 -5.523 0.156 1.00 88.56 252 THR A CA 1
ATOM 2039 C C . THR A 1 252 ? 9.422 -4.491 0.539 1.00 88.56 252 THR A C 1
ATOM 2041 O O . THR A 1 252 ? 9.635 -3.289 0.398 1.00 88.56 252 THR A O 1
ATOM 2044 N N . VAL A 1 253 ? 8.314 -4.950 1.118 1.00 88.50 253 VAL A N 1
ATOM 2045 C CA . VAL A 1 253 ? 7.386 -4.084 1.845 1.00 88.50 253 VAL A CA 1
ATOM 2046 C C . VAL A 1 253 ? 8.020 -3.753 3.201 1.00 88.50 253 VAL A C 1
ATOM 2048 O O . VAL A 1 253 ? 8.240 -4.663 4.010 1.00 88.50 253 VAL A O 1
ATOM 2051 N N . PRO A 1 254 ? 8.341 -2.477 3.483 1.00 87.75 254 PRO A N 1
ATOM 2052 C CA . PRO A 1 254 ? 8.985 -2.106 4.735 1.00 87.75 254 PRO A CA 1
ATOM 2053 C C . PRO A 1 254 ? 8.040 -2.307 5.923 1.00 87.75 254 PRO A C 1
ATOM 2055 O O . PRO A 1 254 ? 6.817 -2.212 5.796 1.00 87.75 254 PRO A O 1
ATOM 2058 N N . ALA A 1 255 ? 8.620 -2.534 7.104 1.00 89.19 255 ALA A N 1
ATOM 2059 C CA . ALA A 1 255 ? 7.858 -2.447 8.343 1.00 89.19 255 ALA A CA 1
ATOM 2060 C C . ALA A 1 255 ? 7.303 -1.026 8.506 1.00 89.19 255 ALA A C 1
ATOM 2062 O O . ALA A 1 255 ? 7.998 -0.050 8.221 1.00 89.19 255 ALA A O 1
ATOM 2063 N N . ARG A 1 256 ? 6.064 -0.902 8.989 1.00 86.75 256 ARG A N 1
ATOM 2064 C CA . ARG A 1 256 ? 5.430 0.405 9.213 1.00 86.75 256 ARG A CA 1
ATOM 2065 C C . ARG A 1 256 ? 4.972 0.546 10.646 1.00 86.75 256 ARG A C 1
ATOM 2067 O O . ARG A 1 256 ? 4.255 -0.308 11.160 1.00 86.75 256 ARG A O 1
ATOM 2074 N N . TYR A 1 257 ? 5.341 1.666 11.251 1.00 88.88 257 TYR A N 1
ATOM 2075 C CA . TYR A 1 257 ? 4.918 2.072 12.581 1.00 88.88 257 TYR A CA 1
ATOM 2076 C C . TYR A 1 257 ? 4.086 3.337 12.423 1.00 88.88 257 TYR A C 1
ATOM 2078 O O . TYR A 1 257 ? 4.579 4.327 11.893 1.00 88.88 257 TYR A O 1
ATOM 2086 N N . ASN A 1 258 ? 2.838 3.315 12.881 1.00 85.50 258 ASN A N 1
ATOM 2087 C CA . ASN A 1 258 ? 2.013 4.517 12.916 1.00 85.50 258 ASN A CA 1
ATOM 2088 C C . ASN A 1 258 ? 1.644 4.834 14.355 1.00 85.50 258 ASN A C 1
ATOM 2090 O O . ASN A 1 258 ? 1.117 3.978 15.066 1.00 85.50 258 ASN A O 1
ATOM 2094 N N . ALA A 1 259 ? 1.864 6.084 14.743 1.00 89.12 259 ALA A N 1
ATOM 2095 C CA . ALA A 1 259 ? 1.314 6.672 15.949 1.00 89.12 259 ALA A CA 1
ATOM 2096 C C . ALA A 1 259 ? 0.477 7.881 15.551 1.00 89.12 259 ALA A C 1
ATOM 2098 O O . ALA A 1 259 ? 0.883 8.686 14.718 1.00 89.12 259 ALA A O 1
ATOM 2099 N N . SER A 1 260 ? -0.723 7.980 16.104 1.00 86.19 260 SER A N 1
ATOM 2100 C CA . SER A 1 260 ? -1.695 8.974 15.664 1.00 86.19 260 SER A CA 1
ATOM 2101 C C . SER A 1 260 ? -2.570 9.442 16.813 1.00 86.19 260 SER A C 1
ATOM 2103 O O . SER A 1 260 ? -2.867 8.687 17.743 1.00 86.19 260 SER A O 1
ATOM 2105 N N . LEU A 1 261 ? -2.969 10.706 16.726 1.00 90.06 261 LEU A N 1
ATOM 2106 C CA . LEU A 1 261 ? -3.861 11.374 17.656 1.00 90.06 261 LEU A CA 1
ATOM 2107 C C . LEU A 1 261 ? -4.867 12.195 16.853 1.00 90.06 261 LEU A C 1
ATOM 2109 O O . LEU A 1 261 ? -4.492 12.904 15.921 1.00 90.06 261 LEU A O 1
ATOM 2113 N N . THR A 1 262 ? -6.133 12.114 17.235 1.00 88.81 262 THR A N 1
ATOM 2114 C CA . THR A 1 262 ? -7.217 12.909 16.663 1.00 88.81 262 THR A CA 1
ATOM 2115 C C . THR A 1 262 ? -7.908 13.660 17.793 1.00 88.81 262 THR A C 1
ATOM 2117 O O . THR A 1 262 ? -8.202 13.088 18.842 1.00 88.81 262 THR A O 1
ATOM 2120 N N . TYR A 1 263 ? -8.158 14.951 17.584 1.00 89.62 263 TYR A N 1
ATOM 2121 C CA . TYR A 1 263 ? -8.899 15.800 18.511 1.00 89.62 263 TYR A CA 1
ATOM 2122 C C . TYR A 1 263 ? -10.061 16.468 17.781 1.00 89.62 263 TYR A C 1
ATOM 2124 O O . TYR A 1 263 ? -9.851 17.215 16.826 1.00 89.62 263 TYR A O 1
ATOM 2132 N N . LYS A 1 264 ? -11.285 16.204 18.234 1.00 87.88 264 LYS A N 1
ATOM 2133 C CA . LYS A 1 264 ? -12.504 16.813 17.702 1.00 87.88 264 LYS A CA 1
ATOM 2134 C C . LYS A 1 264 ? -12.750 18.156 18.402 1.00 87.88 264 LYS A C 1
ATOM 2136 O O . LYS A 1 264 ? -13.038 18.186 19.595 1.00 87.88 264 LYS A O 1
AT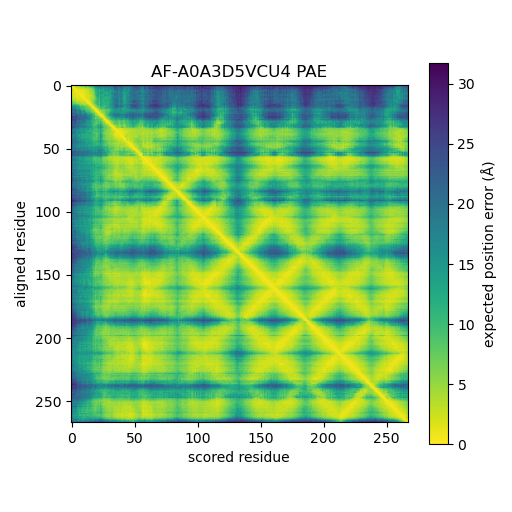OM 2141 N N . ILE A 1 265 ? -12.612 19.262 17.663 1.00 85.56 265 ILE A N 1
ATOM 2142 C CA . ILE A 1 265 ? -12.699 20.632 18.209 1.00 85.56 265 ILE A CA 1
ATOM 2143 C C . ILE A 1 265 ? -14.152 21.017 18.537 1.00 85.56 265 ILE A C 1
ATOM 2145 O O . ILE A 1 265 ? -14.421 21.461 19.652 1.00 85.56 265 ILE A O 1
ATOM 2149 N N . ASN A 1 266 ? -15.086 20.778 17.614 1.00 78.62 266 ASN A N 1
ATOM 2150 C CA . ASN A 1 266 ? -16.511 21.107 17.756 1.00 78.62 266 ASN A CA 1
ATOM 2151 C C . ASN A 1 266 ? -17.383 19.862 17.558 1.00 78.62 266 ASN A C 1
ATOM 2153 O O . ASN A 1 266 ? -16.909 18.885 16.978 1.00 78.62 266 ASN A O 1
ATOM 2157 N N . GLU A 1 267 ? -18.620 19.891 18.068 1.00 62.72 267 GLU A N 1
ATOM 2158 C CA . GLU A 1 267 ? -19.617 18.823 17.869 1.00 62.72 267 GLU A CA 1
ATOM 2159 C C . GLU A 1 267 ? -20.043 18.657 16.410 1.00 62.72 267 GLU A C 1
ATOM 2161 O O . GLU A 1 267 ? -20.179 19.678 15.705 1.00 62.72 267 GLU A O 1
#

pLDDT: mean 82.62, std 12.04, range [38.69, 97.19]

Foldseek 3Di:
DVVVVVVVVVVVVVVVDDFDPPDPQGFPDQLQQDDPVCVVVVVADLWPLPDPDDGHPFLLSQQSDPAWDKDWDWDADWDWDDDPQWIKIDGPGAGAKIKTKGDDVQKIKIKMKGWRGWHWIKTKDWDWDADPVGDIWIKIKIKTKGKTKMKMWIKMWGHDPPKIKMKIKIKIWMKIKIKIWIGIPDPDDIKIKIKIDTWIDIWMKIKIKDDDPQKIKIKMKTAKDFTWFKMWMAMDDPPRDIDIDTDPGPDIDHIDIDIDMGGHPDD

Radius of gyration: 22.94 Å; Cα contacts (8 Å, |Δi|>4): 698; chains: 1; bounding box: 59×44×68 Å

Mean predicted aligned error: 9.37 Å